Protein AF-A0A7K1SHA8-F1 (afdb_monomer)

Nearest PDB structures (foldseek):
  5ulb-assembly1_A  TM=6.671E-01  e=1.927E-07  Yersinia enterocolitica subsp. enterocolitica 8081
  4r1h-assembly1_B  TM=7.598E-01  e=4.449E-05  Listeria monocytogenes EGD-e
  4ham-assembly1_A-2  TM=6.272E-01  e=4.720E-05  Listeria monocytogenes EGD-e
  4tv7-assembly2_C  TM=2.686E-01  e=3.295E-06  Bacillus subtilis subsp. subtilis str. 168
  4n0b-assembly2_C  TM=2.702E-01  e=9.557E-06  Bacillus subtilis

Mean predicted aligned error: 11.34 Å

pLDDT: mean 85.57, std 13.24, range [30.88, 98.75]

Structure (mmCIF, N/CA/C/O backbone):
data_AF-A0A7K1SHA8-F1
#
_entry.id   AF-A0A7K1SHA8-F1
#
loop_
_atom_site.group_PDB
_atom_site.id
_atom_site.type_symbol
_atom_site.label_atom_id
_atom_site.label_alt_id
_atom_site.label_comp_id
_atom_site.label_asym_id
_atom_site.label_entity_id
_atom_site.label_seq_id
_atom_site.pdbx_PDB_ins_code
_atom_site.Cartn_x
_atom_site.Cartn_y
_atom_site.Cartn_z
_atom_site.occupancy
_atom_site.B_iso_or_equiv
_atom_site.auth_seq_id
_atom_site.auth_comp_id
_atom_site.auth_asym_id
_atom_site.auth_atom_id
_atom_site.pdbx_PDB_model_num
ATOM 1 N N . MET A 1 1 ? -25.221 6.833 43.408 1.00 30.88 1 MET A N 1
ATOM 2 C CA . MET A 1 1 ? -24.710 8.130 42.913 1.00 30.88 1 MET A CA 1
ATOM 3 C C . MET A 1 1 ? -23.835 7.783 41.721 1.00 30.88 1 MET A C 1
ATOM 5 O O . MET A 1 1 ? -22.780 7.226 41.960 1.00 30.88 1 MET A O 1
ATOM 9 N N . LYS A 1 2 ? -24.367 7.668 40.495 1.00 34.06 2 LYS A N 1
ATOM 10 C CA . LYS A 1 2 ? -24.872 8.708 39.566 1.00 34.06 2 LYS A CA 1
ATOM 11 C C . LYS A 1 2 ? -23.804 9.765 39.256 1.00 34.06 2 LYS A C 1
ATOM 13 O O . LYS A 1 2 ? -23.968 10.918 39.633 1.00 34.06 2 LYS A O 1
ATOM 18 N N . ASP A 1 3 ? -22.747 9.341 38.566 1.00 37.00 3 ASP A N 1
ATOM 19 C CA . ASP A 1 3 ? -22.049 10.234 37.645 1.00 37.00 3 ASP A CA 1
ATOM 20 C C . ASP A 1 3 ? -22.951 10.416 36.421 1.00 37.00 3 ASP A C 1
ATOM 22 O O . ASP A 1 3 ? -23.413 9.461 35.795 1.00 37.00 3 ASP A O 1
ATOM 26 N N . THR A 1 4 ? -23.324 11.664 36.179 1.00 40.34 4 THR A N 1
ATOM 27 C CA . THR A 1 4 ? -24.288 12.074 35.163 1.00 40.34 4 THR A CA 1
ATOM 28 C C . THR A 1 4 ? -23.652 11.942 33.781 1.00 40.34 4 THR A C 1
ATOM 30 O O . THR A 1 4 ? -22.685 12.638 33.487 1.00 40.34 4 THR A O 1
ATOM 33 N N . LEU A 1 5 ? -24.208 11.081 32.921 1.00 47.81 5 LEU A N 1
ATOM 34 C CA . LEU A 1 5 ? -23.867 11.012 31.497 1.00 47.81 5 LEU A CA 1
ATOM 35 C C . LEU A 1 5 ? -24.134 12.377 30.838 1.00 47.81 5 LEU A C 1
ATOM 37 O O . LEU A 1 5 ? -25.276 12.732 30.549 1.00 47.81 5 LEU A O 1
ATOM 41 N N . THR A 1 6 ? -23.086 13.168 30.621 1.00 41.62 6 THR A N 1
ATOM 42 C CA . THR A 1 6 ? -23.163 14.493 29.998 1.00 41.62 6 THR A CA 1
ATOM 43 C C . THR A 1 6 ? -23.288 14.361 28.478 1.00 41.62 6 THR A C 1
ATOM 45 O O . THR A 1 6 ? -22.305 14.247 27.748 1.00 41.62 6 THR A O 1
ATOM 48 N N . MET A 1 7 ? -24.524 14.389 27.977 1.00 50.12 7 MET A N 1
ATOM 49 C CA . MET A 1 7 ? -24.820 14.480 26.543 1.00 50.12 7 MET A CA 1
ATOM 50 C C . MET A 1 7 ? -24.471 15.895 26.059 1.00 50.12 7 MET A C 1
ATOM 52 O O . MET A 1 7 ? -25.039 16.873 26.543 1.00 50.12 7 MET A O 1
ATOM 56 N N . THR A 1 8 ? -23.523 16.032 25.129 1.00 43.91 8 THR A N 1
ATOM 57 C CA . THR A 1 8 ? -23.098 17.350 24.630 1.00 43.91 8 THR A CA 1
ATOM 58 C C . THR A 1 8 ? -23.678 17.584 23.234 1.00 43.91 8 THR A C 1
ATOM 60 O O . THR A 1 8 ? -23.382 16.827 22.314 1.00 43.91 8 THR A O 1
ATOM 63 N N . ASP A 1 9 ? -24.414 18.682 23.026 1.00 50.59 9 ASP A N 1
ATOM 64 C CA . ASP A 1 9 ? -24.937 19.106 21.703 1.00 50.59 9 ASP A CA 1
ATOM 65 C C . ASP A 1 9 ? -23.819 19.431 20.675 1.00 50.59 9 ASP A C 1
ATOM 67 O O . ASP A 1 9 ? -24.090 19.758 19.524 1.00 50.59 9 ASP A O 1
ATOM 71 N N . ARG A 1 10 ? -22.540 19.327 21.071 1.00 45.47 10 ARG A N 1
ATOM 72 C CA . ARG A 1 10 ? -21.362 19.528 20.209 1.00 45.47 10 ARG A CA 1
ATOM 73 C C . ARG A 1 10 ? -20.989 18.305 19.357 1.00 45.47 10 ARG A C 1
ATOM 75 O O . ARG A 1 10 ? -20.141 18.437 18.480 1.00 45.47 10 ARG A O 1
ATOM 82 N N . GLN A 1 11 ? -21.586 17.132 19.585 1.00 46.72 11 GLN A N 1
ATOM 83 C CA . GLN A 1 11 ? -21.339 15.934 18.771 1.00 46.72 11 GLN A CA 1
ATOM 84 C C . GLN A 1 11 ? -22.398 15.789 17.666 1.00 46.72 11 GLN A C 1
ATOM 86 O O . GLN A 1 11 ? -23.587 15.697 17.949 1.00 46.72 11 GLN A O 1
ATOM 91 N N . ARG A 1 12 ? -21.961 15.713 16.397 1.00 59.34 12 ARG A N 1
ATOM 92 C CA . ARG A 1 12 ? -22.821 15.566 15.197 1.00 59.34 12 ARG A CA 1
ATOM 93 C C . ARG A 1 12 ? -23.551 14.210 15.082 1.00 59.34 12 ARG A C 1
ATOM 95 O O . ARG A 1 12 ? -24.248 13.977 14.098 1.00 59.34 12 ARG A O 1
ATOM 102 N N . SER A 1 13 ? -23.400 13.300 16.046 1.00 60.72 13 SER A N 1
ATOM 103 C CA . SER A 1 13 ? -24.022 11.972 16.014 1.00 60.72 13 SER A CA 1
ATOM 104 C C . SER A 1 13 ? -25.466 11.996 16.553 1.00 60.72 13 SER A C 1
ATOM 106 O O . SER A 1 13 ? -25.762 12.738 17.491 1.00 60.72 13 SER A O 1
ATOM 108 N N . PRO A 1 14 ? -26.392 11.178 16.009 1.00 79.62 14 PRO A N 1
ATOM 109 C CA . PRO A 1 14 ? -27.756 11.068 16.527 1.00 79.62 14 PRO A CA 1
ATOM 110 C C . PRO A 1 14 ? -27.799 10.757 18.031 1.00 79.62 14 PRO A C 1
ATOM 112 O O . PRO A 1 14 ? -27.121 9.841 18.495 1.00 79.62 14 PRO A O 1
ATOM 115 N N . LYS A 1 15 ? -28.658 11.453 18.790 1.00 81.12 15 LYS A N 1
ATOM 116 C CA . LYS A 1 15 ? -28.698 11.361 20.264 1.00 81.12 15 LYS A CA 1
ATOM 117 C C . LYS A 1 15 ? -28.882 9.935 20.807 1.00 81.12 15 LYS A C 1
ATOM 119 O O . LYS A 1 15 ? -28.275 9.571 21.807 1.00 81.12 15 LYS A O 1
ATOM 124 N N . TYR A 1 16 ? -29.662 9.091 20.128 1.00 86.31 16 TYR A N 1
ATOM 125 C CA . TYR A 1 16 ? -29.824 7.691 20.541 1.00 86.31 16 TYR A CA 1
ATOM 126 C C . TYR A 1 16 ? -28.518 6.879 20.436 1.00 86.31 16 TYR A C 1
ATOM 128 O O . TYR A 1 16 ? -28.278 6.020 21.277 1.00 86.31 16 TYR A O 1
ATOM 136 N N . LEU A 1 17 ? -27.651 7.160 19.452 1.00 76.62 17 LEU A N 1
ATOM 137 C CA . LEU A 1 17 ? -26.346 6.497 19.318 1.00 76.62 17 LEU A CA 1
ATOM 138 C C . LEU A 1 17 ? -25.364 6.963 20.388 1.00 76.62 17 LEU A C 1
ATOM 140 O O . LEU A 1 17 ? -24.559 6.165 20.856 1.00 76.62 17 LEU A O 1
ATOM 144 N N . GLN A 1 18 ? -25.459 8.224 20.817 1.00 78.44 18 GLN A N 1
ATOM 145 C CA . GLN A 1 18 ? -24.677 8.717 21.951 1.00 78.44 18 GLN A CA 1
ATOM 146 C C . GLN A 1 18 ? -25.006 7.919 23.221 1.00 78.44 18 GLN A C 1
ATOM 148 O O . GLN A 1 18 ? -24.092 7.480 23.911 1.00 78.44 18 GLN A O 1
ATOM 153 N N . VAL A 1 19 ? -26.291 7.632 23.473 1.00 88.00 19 VAL A N 1
ATOM 154 C CA . VAL A 1 19 ? -26.724 6.757 24.581 1.00 88.00 19 VAL A CA 1
ATOM 155 C C . VAL A 1 19 ? -26.193 5.336 24.432 1.00 88.00 19 VAL A C 1
ATOM 157 O O . VAL A 1 19 ? -25.676 4.777 25.396 1.00 88.00 19 VAL A O 1
ATOM 160 N N . VAL A 1 20 ? -26.305 4.745 23.238 1.00 81.06 20 VAL A N 1
ATOM 161 C CA . VAL A 1 20 ? -25.786 3.393 22.974 1.00 81.06 20 VAL A CA 1
ATOM 162 C C . VAL A 1 20 ? -24.291 3.333 23.297 1.00 81.06 20 VAL A C 1
ATOM 164 O O . VAL A 1 20 ? -23.861 2.473 24.061 1.00 81.06 20 VAL A O 1
ATOM 167 N N . ASN A 1 21 ? -23.508 4.281 22.778 1.00 75.88 21 ASN A N 1
ATOM 168 C CA . ASN A 1 21 ? -22.065 4.337 22.991 1.00 75.88 21 ASN A CA 1
ATOM 169 C C . ASN A 1 21 ? -21.688 4.603 24.455 1.00 75.88 21 ASN A C 1
ATOM 171 O O . ASN A 1 21 ? -20.724 4.010 24.934 1.00 75.88 21 ASN A O 1
ATOM 175 N N . ALA A 1 22 ? -22.447 5.448 25.156 1.00 80.75 22 ALA A N 1
ATOM 176 C CA . ALA A 1 22 ? -22.259 5.731 26.575 1.00 80.75 22 ALA A CA 1
ATOM 177 C C . ALA A 1 22 ? -22.459 4.480 27.441 1.00 80.75 22 ALA A C 1
ATOM 179 O O . ALA A 1 22 ? -21.560 4.097 28.182 1.00 80.75 22 ALA A O 1
ATOM 180 N N . VAL A 1 23 ? -23.593 3.787 27.280 1.00 84.31 23 VAL A N 1
ATOM 181 C CA . VAL A 1 23 ? -23.888 2.559 28.036 1.00 84.31 23 VAL A CA 1
ATOM 182 C C . VAL A 1 23 ? -22.859 1.467 27.737 1.00 84.31 23 VAL A C 1
ATOM 184 O O . VAL A 1 23 ? -22.429 0.768 28.649 1.00 84.31 23 VAL A O 1
ATOM 187 N N . ILE A 1 24 ? -22.420 1.331 26.480 1.00 75.56 24 ILE A N 1
ATOM 188 C CA . ILE A 1 24 ? -21.334 0.405 26.127 1.00 75.56 24 ILE A CA 1
ATOM 189 C C . ILE A 1 24 ? -20.045 0.771 26.872 1.00 75.56 24 ILE A C 1
ATOM 191 O O . ILE A 1 24 ? -19.425 -0.107 27.468 1.00 75.56 24 ILE A O 1
ATOM 195 N N . SER A 1 25 ? -19.668 2.053 26.871 1.00 69.25 25 SER A N 1
ATOM 196 C CA . SER A 1 25 ? -18.467 2.538 27.559 1.00 69.25 25 SER A CA 1
ATOM 197 C C . SER A 1 25 ? -18.516 2.274 29.065 1.00 69.25 25 SER A C 1
ATOM 199 O O . SER A 1 25 ? -17.502 1.906 29.650 1.00 69.25 25 SER A O 1
ATOM 201 N N . ASP A 1 26 ? -19.685 2.419 29.689 1.00 80.94 26 ASP A N 1
ATOM 202 C CA . ASP A 1 26 ? -19.884 2.136 31.112 1.00 80.94 26 ASP A CA 1
ATOM 203 C C . ASP A 1 26 ? -19.756 0.636 31.434 1.00 80.94 26 ASP A C 1
ATOM 205 O O . ASP A 1 26 ? -19.141 0.241 32.430 1.00 80.94 26 ASP A O 1
ATOM 209 N N . ILE A 1 27 ? -20.274 -0.235 30.562 1.00 75.50 27 ILE A N 1
ATOM 210 C CA . ILE A 1 27 ? -20.099 -1.687 30.710 1.00 75.50 27 ILE A CA 1
ATOM 211 C C . ILE A 1 27 ? -18.619 -2.076 30.538 1.00 75.50 27 ILE A C 1
ATOM 213 O O . ILE A 1 27 ? -18.106 -2.916 31.278 1.00 75.50 27 ILE A O 1
ATOM 217 N N . GLU A 1 28 ? -17.915 -1.460 29.584 1.00 63.81 28 GLU A N 1
ATOM 218 C CA . GLU A 1 28 ? -16.487 -1.693 29.310 1.00 63.81 28 GLU A CA 1
ATOM 219 C C . GLU A 1 28 ? -15.576 -1.189 30.431 1.00 63.81 28 GLU A C 1
ATOM 221 O O . GLU A 1 28 ? -14.643 -1.887 30.827 1.00 63.81 28 GLU A O 1
ATOM 226 N N . GLY A 1 29 ? -15.876 -0.008 30.978 1.00 62.47 29 GLY A N 1
ATOM 227 C CA . GLY A 1 29 ? -15.192 0.563 32.139 1.00 62.47 29 GLY A CA 1
ATOM 228 C C . GLY A 1 29 ? -15.509 -0.160 33.452 1.00 62.47 29 GLY A C 1
ATOM 229 O O . GLY A 1 29 ? -14.891 0.123 34.477 1.00 62.47 29 GLY A O 1
ATOM 230 N N . GLY A 1 30 ? -16.460 -1.100 33.436 1.00 70.69 30 GLY A N 1
ATOM 231 C CA . GLY A 1 30 ? -16.883 -1.872 34.601 1.00 70.69 30 GLY A CA 1
ATOM 232 C C . GLY A 1 30 ? -17.736 -1.091 35.605 1.00 70.69 30 GLY A C 1
ATOM 233 O O . GLY A 1 30 ? -17.961 -1.600 36.711 1.00 70.69 30 GLY A O 1
ATOM 234 N N . SER A 1 31 ? -18.203 0.110 35.233 1.00 80.81 31 SER A N 1
ATOM 235 C CA . SER A 1 31 ? -19.155 0.910 36.014 1.00 80.81 31 SER A CA 1
ATOM 236 C C . SER A 1 31 ? -20.565 0.315 35.953 1.00 80.81 31 SER A C 1
ATOM 238 O O . SER A 1 31 ? -21.288 0.388 36.945 1.00 80.81 31 SER A O 1
ATOM 240 N N . LEU A 1 32 ? -20.915 -0.348 34.844 1.00 85.44 32 LEU A N 1
ATOM 241 C CA . LEU A 1 32 ? -22.090 -1.211 34.713 1.00 85.44 32 LEU A CA 1
ATOM 242 C C . LEU A 1 32 ? -21.670 -2.680 34.566 1.00 85.44 32 LEU A C 1
ATOM 244 O O . LEU A 1 32 ? -20.847 -3.044 33.729 1.00 85.44 32 LEU A O 1
ATOM 248 N N . ARG A 1 33 ? -22.248 -3.559 35.379 1.00 85.38 33 ARG A N 1
ATOM 249 C CA . ARG A 1 33 ? -21.953 -4.996 35.431 1.00 85.38 33 ARG A CA 1
ATOM 250 C C . ARG A 1 33 ? -23.172 -5.812 35.022 1.00 85.38 33 ARG A C 1
ATOM 252 O O . ARG A 1 33 ? -24.300 -5.330 35.049 1.00 85.38 33 ARG A O 1
ATOM 259 N N . ILE A 1 34 ? -22.952 -7.077 34.655 1.00 85.00 34 ILE A N 1
ATOM 260 C CA . ILE A 1 34 ? -24.053 -8.014 34.380 1.00 85.00 34 ILE A CA 1
ATOM 261 C C . ILE A 1 34 ? -25.018 -8.031 35.568 1.00 85.00 34 ILE A C 1
ATOM 263 O O . ILE A 1 34 ? -24.597 -8.214 36.709 1.00 85.00 34 ILE A O 1
ATOM 267 N N . GLY A 1 35 ? -26.309 -7.890 35.275 1.00 87.56 35 GLY A N 1
ATOM 268 C CA . GLY A 1 35 ? -27.376 -7.822 36.265 1.00 87.56 35 GLY A CA 1
ATOM 269 C C . GLY A 1 35 ? -27.714 -6.407 36.734 1.00 87.56 35 GLY A C 1
ATOM 270 O O . GLY A 1 35 ? -28.770 -6.235 37.344 1.00 87.56 35 GLY A O 1
ATOM 271 N N . ASP A 1 36 ? -26.899 -5.395 36.415 1.00 93.19 36 ASP A N 1
ATOM 272 C CA . ASP A 1 36 ? -27.223 -4.009 36.746 1.00 93.19 36 ASP A CA 1
ATOM 273 C C . ASP A 1 36 ? -28.450 -3.538 35.970 1.00 93.19 36 ASP A C 1
ATOM 275 O O . ASP A 1 36 ? -28.690 -3.914 34.817 1.00 93.19 36 ASP A O 1
ATOM 279 N N . ARG A 1 37 ? -29.255 -2.711 36.634 1.00 93.19 37 ARG A N 1
ATOM 280 C CA . ARG A 1 37 ? -30.510 -2.197 36.095 1.00 93.19 37 ARG A CA 1
ATOM 281 C C . ARG A 1 37 ? -30.268 -0.874 35.383 1.00 93.19 37 ARG A C 1
ATOM 283 O O . ARG A 1 37 ? -29.777 0.074 35.990 1.00 93.19 37 ARG A O 1
ATOM 290 N N . LEU A 1 38 ? -30.693 -0.793 34.127 1.00 94.06 38 LEU A N 1
ATOM 291 C CA . LEU A 1 38 ? -30.767 0.477 33.410 1.00 94.06 38 LEU A CA 1
ATOM 292 C C . LEU A 1 38 ? -32.011 1.275 33.836 1.00 94.06 38 LEU A C 1
ATOM 294 O O . LEU A 1 38 ? -33.004 0.676 34.272 1.00 94.06 38 LEU A O 1
ATOM 298 N N . PRO A 1 39 ? -31.984 2.617 33.711 1.00 93.50 39 PRO A N 1
ATOM 299 C CA . PRO A 1 39 ? -33.156 3.444 33.975 1.00 93.50 39 PRO A CA 1
ATOM 300 C C . PRO A 1 39 ? -34.370 2.974 33.161 1.00 93.50 39 PRO A C 1
ATOM 302 O O . PRO A 1 39 ? -34.248 2.373 32.091 1.00 93.50 39 PRO A O 1
ATOM 305 N N . SER A 1 40 ? -35.582 3.215 33.669 1.00 92.94 40 SER A N 1
ATOM 306 C CA . SER A 1 40 ? -36.767 2.977 32.843 1.00 92.94 40 SER A CA 1
ATOM 307 C C . SER A 1 40 ? -36.763 3.935 31.649 1.00 92.94 40 SER A C 1
ATOM 309 O O . SER A 1 40 ? -36.088 4.959 31.676 1.00 92.94 40 SER A O 1
ATOM 311 N N . ILE A 1 41 ? -37.554 3.649 30.609 1.00 92.50 41 ILE A N 1
ATOM 312 C CA . ILE A 1 41 ? -37.655 4.560 29.456 1.00 92.50 41 ILE A CA 1
ATOM 313 C C . ILE A 1 41 ? -38.022 5.982 29.917 1.00 92.50 41 ILE A C 1
ATOM 315 O O . ILE A 1 41 ? -37.464 6.946 29.407 1.00 92.50 41 ILE A O 1
ATOM 319 N N . ASN A 1 42 ? -38.916 6.117 30.901 1.00 91.19 42 ASN A N 1
ATOM 320 C CA . ASN A 1 42 ? -39.344 7.420 31.410 1.00 91.19 42 ASN A CA 1
ATOM 321 C C . ASN A 1 42 ? -38.238 8.115 32.221 1.00 91.19 42 ASN A C 1
ATOM 323 O O . ASN A 1 42 ? -38.019 9.315 32.046 1.00 91.19 42 ASN A O 1
ATOM 327 N N . ASP A 1 43 ? -37.516 7.364 33.057 1.00 91.38 43 ASP A N 1
ATOM 328 C CA . ASP A 1 43 ? -36.393 7.908 33.830 1.00 91.38 43 ASP A CA 1
ATOM 329 C C . ASP A 1 43 ? -35.268 8.344 32.890 1.00 91.38 43 ASP A C 1
ATOM 331 O O . ASP A 1 43 ? -34.753 9.442 33.019 1.00 91.38 43 ASP A O 1
ATOM 335 N N . ALA A 1 44 ? -34.953 7.535 31.877 1.00 91.38 44 ALA A N 1
ATOM 336 C CA . ALA A 1 44 ? -33.946 7.829 30.863 1.00 91.38 44 ALA A CA 1
ATOM 337 C C . ALA A 1 44 ? -34.308 9.051 30.002 1.00 91.38 44 ALA A C 1
ATOM 339 O O . ALA A 1 44 ? -33.435 9.853 29.684 1.00 91.38 44 ALA A O 1
ATOM 340 N N . CYS A 1 45 ? -35.588 9.236 29.649 1.00 90.75 45 CYS A N 1
ATOM 341 C CA . CYS A 1 45 ? -36.039 10.457 28.967 1.00 90.75 45 CYS A CA 1
ATOM 342 C C . CYS A 1 45 ? -35.750 11.707 29.808 1.00 90.75 45 CYS A C 1
ATOM 344 O O . CYS A 1 45 ? -35.370 12.739 29.259 1.00 90.75 45 CYS A O 1
ATOM 346 N N . THR A 1 46 ? -35.921 11.597 31.128 1.00 89.94 46 THR A N 1
ATOM 347 C CA . THR A 1 46 ? -35.742 12.697 32.084 1.00 89.94 46 THR A CA 1
ATOM 348 C C . THR A 1 46 ? -34.263 12.949 32.372 1.00 89.94 46 THR A C 1
ATOM 350 O O . THR A 1 46 ? -33.797 14.074 32.240 1.00 89.94 46 THR A O 1
ATOM 353 N N . ASP A 1 47 ? -33.516 11.894 32.702 1.00 86.38 47 ASP A N 1
ATOM 354 C CA . ASP A 1 47 ? -32.097 11.947 33.057 1.00 86.38 47 ASP A CA 1
ATOM 355 C C . ASP A 1 47 ? -31.223 12.380 31.866 1.00 86.38 47 ASP A C 1
ATOM 357 O O . ASP A 1 47 ? -30.218 13.063 32.061 1.00 86.38 47 ASP A O 1
ATOM 361 N N . TRP A 1 48 ? -31.585 11.995 30.635 1.00 85.75 48 TRP A N 1
ATOM 362 C CA . TRP A 1 48 ? -30.791 12.276 29.427 1.00 85.75 48 TRP A CA 1
ATOM 363 C C . TRP A 1 48 ? -31.388 13.356 28.519 1.00 85.75 48 TRP A C 1
ATOM 365 O O . TRP A 1 48 ? -30.791 13.677 27.493 1.00 85.75 48 TRP A O 1
ATOM 375 N N . TYR A 1 49 ? -32.546 13.922 28.875 1.00 87.06 49 TYR A N 1
ATOM 376 C CA . TYR A 1 49 ? -33.265 14.921 28.073 1.00 87.06 49 TYR A CA 1
ATOM 377 C C . TYR A 1 49 ? -33.539 14.455 26.629 1.00 87.06 49 TYR A C 1
ATOM 379 O O . TYR A 1 49 ? -33.300 15.178 25.657 1.00 87.06 49 TYR A O 1
ATOM 387 N N . LEU A 1 50 ? -34.033 13.221 26.476 1.00 90.31 50 LEU A N 1
ATOM 388 C CA . LEU A 1 50 ? -34.292 12.587 25.178 1.00 90.31 50 LEU A CA 1
ATOM 389 C C . LEU A 1 50 ? -35.766 12.262 24.959 1.00 90.31 50 LEU A C 1
ATOM 391 O O . LEU A 1 50 ? -36.514 11.989 25.896 1.00 90.31 50 LEU A O 1
ATOM 395 N N . SER A 1 51 ? -36.173 12.224 23.686 1.00 92.94 51 SER A N 1
ATOM 396 C CA . SER A 1 51 ? -37.501 11.736 23.318 1.00 92.94 51 SER A CA 1
ATOM 397 C C . SER A 1 51 ? -37.635 10.239 23.598 1.00 92.94 51 SER A C 1
ATOM 399 O O . SER A 1 51 ? -36.675 9.470 23.482 1.00 92.94 51 SER A O 1
ATOM 401 N N . LYS A 1 52 ? -38.866 9.809 23.886 1.00 93.44 52 LYS A N 1
ATOM 402 C CA . LYS A 1 52 ? -39.203 8.404 24.137 1.00 93.44 52 LYS A CA 1
ATOM 403 C C . LYS A 1 52 ? -38.764 7.479 23.001 1.00 93.44 52 LYS A C 1
ATOM 405 O O . LYS A 1 52 ? -38.233 6.403 23.268 1.00 93.44 52 LYS A O 1
ATOM 410 N N . ASP A 1 53 ? -38.921 7.921 21.755 1.00 91.94 53 ASP A N 1
ATOM 411 C CA . ASP A 1 53 ? -38.503 7.164 20.572 1.00 91.94 53 ASP A CA 1
ATOM 412 C C . ASP A 1 53 ? -36.981 7.014 20.492 1.00 91.94 53 ASP A C 1
ATOM 414 O O . ASP A 1 53 ? -36.489 5.944 20.140 1.00 91.94 53 ASP A O 1
ATOM 418 N N . SER A 1 54 ? -36.225 8.048 20.879 1.00 91.06 54 SER A N 1
ATOM 419 C CA . SER A 1 54 ? -34.758 7.991 20.912 1.00 91.06 54 SER A CA 1
ATOM 420 C C . SER A 1 54 ? -34.265 7.008 21.972 1.00 91.06 54 SER A C 1
ATOM 422 O O . SER A 1 54 ? -33.412 6.173 21.683 1.00 91.06 54 SER A O 1
ATOM 424 N N . VAL A 1 55 ? -34.833 7.058 23.181 1.00 95.12 55 VAL A N 1
ATOM 425 C CA . VAL A 1 55 ? -34.491 6.120 24.263 1.00 95.12 55 VAL A CA 1
ATOM 426 C C . VAL A 1 55 ? -34.859 4.689 23.878 1.00 95.12 55 VAL A C 1
ATOM 428 O O . VAL A 1 55 ? -34.048 3.778 24.036 1.00 95.12 55 VAL A O 1
ATOM 431 N N . LYS A 1 56 ? -36.058 4.484 23.319 1.00 93.69 56 LYS A N 1
ATOM 432 C CA . LYS A 1 56 ? -36.511 3.162 22.878 1.00 93.69 56 LYS A CA 1
ATOM 433 C C . LYS A 1 56 ? -35.599 2.600 21.791 1.00 93.69 56 LYS A C 1
ATOM 435 O O . LYS A 1 56 ? -35.131 1.478 21.922 1.00 93.69 56 LYS A O 1
ATOM 440 N N . ARG A 1 57 ? -35.261 3.405 20.780 1.00 91.94 57 ARG A N 1
ATOM 441 C CA . ARG A 1 57 ? -34.333 3.008 19.716 1.00 91.94 57 ARG A CA 1
ATOM 442 C C . ARG A 1 57 ? -32.949 2.652 20.262 1.00 91.94 57 ARG A C 1
ATOM 444 O O . ARG A 1 57 ? -32.352 1.683 19.798 1.00 91.94 57 ARG A O 1
ATOM 451 N N . ALA A 1 58 ? -32.445 3.396 21.248 1.00 91.00 58 ALA A N 1
ATOM 452 C CA . ALA A 1 58 ? -31.184 3.068 21.908 1.00 91.00 58 ALA A CA 1
ATOM 453 C C . ALA A 1 58 ? -31.251 1.706 22.619 1.00 91.00 58 ALA A C 1
ATOM 455 O O . ALA A 1 58 ? -30.357 0.881 22.449 1.00 91.00 58 ALA A O 1
ATOM 456 N N . TYR A 1 59 ? -32.324 1.440 23.367 1.00 94.19 59 TYR A N 1
ATOM 457 C CA . TYR A 1 59 ? -32.488 0.182 24.104 1.00 94.19 59 TYR A CA 1
ATOM 458 C C . TYR A 1 59 ? -32.725 -1.009 23.175 1.00 94.19 59 TYR A C 1
ATOM 460 O O . TYR A 1 59 ? -32.125 -2.061 23.381 1.00 94.19 59 TYR A O 1
ATOM 468 N N . ASP A 1 60 ? -33.514 -0.835 22.116 1.00 86.44 60 ASP A N 1
ATOM 469 C CA . ASP A 1 60 ? -33.706 -1.855 21.083 1.00 86.44 60 ASP A CA 1
ATOM 470 C C . ASP A 1 60 ? -32.362 -2.205 20.421 1.00 86.44 60 ASP A C 1
ATOM 472 O O . ASP A 1 60 ? -32.035 -3.381 20.271 1.00 86.44 60 ASP A O 1
ATOM 476 N N . THR A 1 61 ? -31.531 -1.198 20.120 1.00 80.94 61 THR A N 1
ATOM 477 C CA . THR A 1 61 ? -30.178 -1.400 19.568 1.00 80.94 61 THR A CA 1
ATOM 478 C C . THR A 1 61 ? -29.282 -2.164 20.549 1.00 80.94 61 THR A C 1
ATOM 480 O O . THR A 1 61 ? -28.666 -3.159 20.179 1.00 80.94 61 THR A O 1
ATOM 483 N N . LEU A 1 62 ? -29.231 -1.750 21.819 1.00 85.69 62 LEU A N 1
ATOM 484 C CA . LEU A 1 62 ? -28.457 -2.439 22.861 1.00 85.69 62 LEU A CA 1
ATOM 485 C C . LEU A 1 62 ? -28.932 -3.886 23.080 1.00 85.69 62 LEU A C 1
ATOM 487 O O . LEU A 1 62 ? -28.122 -4.762 23.385 1.00 85.69 62 LEU A O 1
ATOM 491 N N . SER A 1 63 ? -30.233 -4.144 22.921 1.00 81.31 63 SER A N 1
ATOM 492 C CA . SER A 1 63 ? -30.811 -5.482 23.044 1.00 81.31 63 SER A CA 1
ATOM 493 C C . SER A 1 63 ? -30.463 -6.364 21.844 1.00 81.31 63 SER A C 1
ATOM 495 O O . SER A 1 63 ? -30.064 -7.509 22.038 1.00 81.31 63 SER A O 1
ATOM 497 N N . GLN A 1 64 ? -30.510 -5.822 20.622 1.00 73.81 64 GLN A N 1
ATOM 498 C CA . GLN A 1 64 ? -30.043 -6.506 19.407 1.00 73.81 64 GLN A CA 1
ATOM 499 C C . GLN A 1 64 ? -28.552 -6.862 19.476 1.00 73.81 64 GLN A C 1
ATOM 501 O O . GLN A 1 64 ? -28.150 -7.918 18.999 1.00 73.81 64 GLN A O 1
ATOM 506 N N . LEU A 1 65 ? -27.741 -6.012 20.114 1.00 68.19 65 LEU A N 1
ATOM 507 C CA . LEU A 1 65 ? -26.321 -6.267 20.380 1.00 68.19 65 LEU A CA 1
ATOM 508 C C . LEU A 1 65 ? -26.079 -7.299 21.501 1.00 68.19 65 LEU A C 1
ATOM 510 O O . LEU A 1 65 ? -24.930 -7.625 21.792 1.00 68.19 65 LEU A O 1
ATOM 514 N N . GLY A 1 66 ? -27.131 -7.797 22.160 1.00 70.62 66 GLY A N 1
ATOM 515 C CA . GLY A 1 66 ? -27.033 -8.765 23.257 1.00 70.62 66 GLY A CA 1
ATOM 516 C C . GLY A 1 66 ? -26.475 -8.192 24.565 1.00 70.62 66 GLY A C 1
ATOM 517 O O . GLY A 1 66 ? -26.136 -8.949 25.473 1.00 70.62 66 GLY A O 1
ATOM 518 N N . LEU A 1 67 ? -26.369 -6.865 24.682 1.00 81.50 67 LEU A N 1
ATOM 519 C CA . LEU A 1 67 ? -25.799 -6.195 25.854 1.00 81.50 67 LEU A CA 1
ATOM 520 C C . LEU A 1 67 ? -26.819 -6.045 26.979 1.00 81.50 67 LEU A C 1
ATOM 522 O O . LEU A 1 67 ? -26.465 -6.127 28.156 1.00 81.50 67 LEU A O 1
ATOM 526 N N . ILE A 1 68 ? -28.091 -5.861 26.620 1.00 91.19 68 ILE A N 1
ATOM 527 C CA . ILE A 1 68 ? -29.188 -5.716 27.576 1.00 91.19 68 ILE A CA 1
ATOM 528 C C . ILE A 1 68 ? -30.312 -6.702 27.278 1.00 91.19 68 ILE A C 1
ATOM 530 O O . ILE A 1 68 ? -30.532 -7.105 26.136 1.00 91.19 68 ILE A O 1
ATOM 534 N N . THR A 1 69 ? -31.069 -7.044 28.311 1.00 88.88 69 THR A N 1
ATOM 535 C CA . THR A 1 69 ? -32.295 -7.834 28.210 1.00 88.88 69 THR A CA 1
ATOM 536 C C . THR A 1 69 ? -33.444 -7.119 28.902 1.00 88.88 69 THR A C 1
ATOM 538 O O . THR A 1 69 ? -33.244 -6.368 29.860 1.00 88.88 69 THR A O 1
ATOM 541 N N . SER A 1 70 ? -34.661 -7.355 28.417 1.00 89.94 70 SER A N 1
ATOM 542 C CA . SER A 1 70 ? -35.881 -6.870 29.051 1.00 89.94 70 SER A CA 1
ATOM 543 C C . SER A 1 70 ? -36.491 -7.975 29.900 1.00 89.94 70 SER A C 1
ATOM 545 O O . SER A 1 70 ? -36.723 -9.087 29.426 1.00 89.94 70 SER A O 1
ATOM 547 N N . VAL A 1 71 ? -36.788 -7.662 31.157 1.00 87.25 71 VAL A N 1
ATOM 548 C CA . VAL A 1 71 ? -37.507 -8.559 32.058 1.00 87.25 71 VAL A CA 1
ATOM 549 C C . VAL A 1 71 ? -38.883 -7.969 32.327 1.00 87.25 71 VAL A C 1
ATOM 551 O O . VAL A 1 71 ? -39.014 -6.841 32.821 1.00 87.25 71 VAL A O 1
ATOM 554 N N . TYR A 1 72 ? -39.923 -8.746 32.019 1.00 82.69 72 TYR A N 1
ATOM 555 C CA . TYR A 1 72 ? -41.312 -8.320 32.167 1.00 82.69 72 TYR A CA 1
ATOM 556 C C . TYR A 1 72 ? -41.579 -7.755 33.573 1.00 82.69 72 TYR A C 1
ATOM 558 O O . TYR A 1 72 ? -41.236 -8.374 34.581 1.00 82.69 72 TYR A O 1
ATOM 566 N N . ARG A 1 73 ? -42.160 -6.546 33.631 1.00 82.38 73 ARG A N 1
ATOM 567 C CA . ARG A 1 73 ? -42.426 -5.745 34.850 1.00 82.38 73 ARG A CA 1
ATOM 568 C C . ARG A 1 73 ? -41.213 -5.381 35.720 1.00 82.38 73 ARG A C 1
ATOM 570 O O . ARG A 1 73 ? -41.398 -4.732 36.745 1.00 82.38 73 ARG A O 1
ATOM 577 N N . LYS A 1 74 ? -39.986 -5.736 35.333 1.00 83.12 74 LYS A N 1
ATOM 578 C CA . LYS A 1 74 ? -38.762 -5.408 36.086 1.00 83.12 74 LYS A CA 1
ATOM 579 C C . LYS A 1 74 ? -37.857 -4.407 35.359 1.00 83.12 74 LYS A C 1
ATOM 581 O O . LYS A 1 74 ? -37.084 -3.714 36.013 1.00 83.12 74 LYS A O 1
ATOM 586 N N . GLY A 1 75 ? -38.018 -4.246 34.045 1.00 89.94 75 GLY A N 1
ATOM 587 C CA . GLY A 1 75 ? -37.292 -3.254 33.244 1.00 89.94 75 GLY A CA 1
ATOM 588 C C . GLY A 1 75 ? -36.122 -3.861 32.475 1.00 89.94 75 GLY A C 1
ATOM 589 O O . GLY A 1 75 ? -36.156 -5.045 32.143 1.00 89.94 75 GLY A O 1
ATOM 590 N N . TYR A 1 76 ? -35.116 -3.041 32.171 1.00 93.31 76 TYR A N 1
ATOM 591 C CA . TYR A 1 76 ? -33.954 -3.430 31.372 1.00 93.31 76 TYR A CA 1
ATOM 592 C C . TYR A 1 76 ? -32.745 -3.699 32.264 1.00 93.31 76 TYR A C 1
ATOM 594 O O . TYR A 1 76 ? -32.482 -2.946 33.204 1.00 93.31 76 TYR A O 1
ATOM 602 N N . PHE A 1 77 ? -32.014 -4.764 31.956 1.00 93.19 77 PHE A N 1
ATOM 603 C CA . PHE A 1 77 ? -30.856 -5.210 32.723 1.00 93.19 77 PHE A CA 1
ATOM 604 C C . PHE A 1 77 ? -29.693 -5.534 31.798 1.00 93.19 77 PHE A C 1
ATOM 606 O O . PHE A 1 77 ? -29.912 -6.005 30.681 1.00 93.19 77 PHE A O 1
ATOM 613 N N . ILE A 1 78 ? -28.468 -5.337 32.276 1.00 92.00 78 ILE A N 1
ATOM 614 C CA . ILE A 1 78 ? -27.265 -5.772 31.564 1.00 92.00 78 ILE A CA 1
ATOM 615 C C . ILE A 1 78 ? -27.241 -7.306 31.532 1.00 92.00 78 ILE A C 1
ATOM 617 O O . ILE A 1 78 ? -27.254 -7.954 32.579 1.00 92.00 78 ILE A O 1
ATOM 621 N N . ALA A 1 79 ? -27.245 -7.889 30.334 1.00 80.31 79 ALA A N 1
ATOM 622 C CA . ALA A 1 79 ? -27.411 -9.331 30.126 1.00 80.31 79 ALA A CA 1
ATOM 623 C C . ALA A 1 79 ? -26.110 -10.037 29.726 1.00 80.31 79 ALA A C 1
ATOM 625 O O . ALA A 1 79 ? -25.888 -11.186 30.105 1.00 80.31 79 ALA A O 1
ATOM 626 N N . GLY A 1 80 ? -25.243 -9.348 28.986 1.00 63.75 80 GLY A N 1
ATOM 627 C CA . GLY A 1 80 ? -23.917 -9.830 28.613 1.00 63.75 80 GLY A CA 1
ATOM 628 C C . GLY A 1 80 ? -22.819 -9.064 29.344 1.00 63.75 80 GLY A C 1
ATOM 629 O O . GLY A 1 80 ? -23.017 -7.927 29.768 1.00 63.75 80 GLY A O 1
ATOM 630 N N . LYS A 1 81 ? -21.610 -9.637 29.429 1.00 54.00 81 LYS A N 1
ATOM 631 C CA . LYS A 1 81 ? -20.423 -8.764 29.439 1.00 54.00 81 LYS A CA 1
ATOM 632 C C . LYS A 1 81 ? -20.502 -7.955 28.141 1.00 54.00 81 LYS A C 1
ATOM 634 O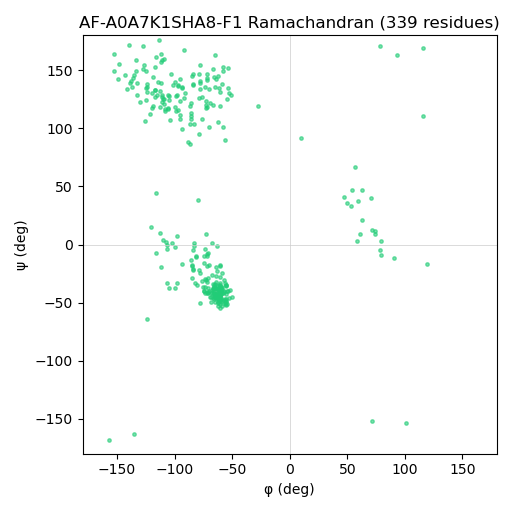 O . LYS A 1 81 ? -21.058 -8.471 27.168 1.00 54.00 81 LYS A O 1
ATOM 639 N N . ALA A 1 82 ? -19.936 -6.749 28.079 1.00 50.62 82 ALA A N 1
ATOM 640 C CA . ALA A 1 82 ? -19.523 -6.215 26.784 1.00 50.62 82 ALA A CA 1
ATOM 641 C C . ALA A 1 82 ? -18.560 -7.255 26.198 1.00 50.62 82 ALA A C 1
ATOM 643 O O . ALA A 1 82 ? -17.383 -7.316 26.547 1.00 50.62 82 ALA A O 1
ATOM 644 N N . ASN A 1 83 ? -19.101 -8.217 25.458 1.00 46.91 83 ASN A N 1
ATOM 645 C CA . ASN A 1 83 ? -18.353 -9.319 24.906 1.00 46.91 83 ASN A CA 1
ATOM 646 C C . ASN A 1 83 ? -17.515 -8.630 23.845 1.00 46.91 83 ASN A C 1
ATOM 648 O O . ASN A 1 83 ? -18.096 -8.203 22.854 1.00 46.91 83 ASN A O 1
ATOM 652 N N . ARG A 1 84 ? -16.234 -8.377 24.178 1.00 52.53 84 ARG A N 1
ATOM 653 C CA . ARG A 1 84 ? -15.224 -7.624 23.412 1.00 52.53 84 ARG A CA 1
ATOM 654 C C . ARG A 1 84 ? -15.848 -6.906 22.224 1.00 52.53 84 ARG A C 1
ATOM 656 O O . ARG A 1 84 ? -15.984 -7.541 21.178 1.00 52.53 84 ARG A O 1
ATOM 663 N N . ARG A 1 85 ? -16.266 -5.646 22.436 1.00 56.34 85 ARG A N 1
ATOM 664 C CA . ARG A 1 85 ? -16.852 -4.755 21.422 1.00 56.34 85 ARG A CA 1
ATOM 665 C C . ARG A 1 85 ? -16.319 -5.149 20.058 1.00 56.34 85 ARG A C 1
ATOM 667 O O . ARG A 1 85 ? -15.101 -5.116 19.866 1.00 56.34 85 ARG A O 1
ATOM 674 N N . ILE A 1 86 ? -17.199 -5.546 19.142 1.00 68.44 86 ILE A N 1
ATOM 675 C CA . ILE A 1 86 ? -16.764 -5.678 17.761 1.00 68.44 86 ILE A CA 1
ATOM 676 C C . ILE A 1 86 ? -16.343 -4.264 17.346 1.00 68.44 86 ILE A C 1
ATOM 678 O O . ILE A 1 86 ? -17.171 -3.357 17.239 1.00 68.44 86 ILE A O 1
ATOM 682 N N . GLN A 1 87 ? -15.034 -4.052 17.250 1.00 80.62 87 GLN A N 1
ATOM 683 C CA . GLN A 1 87 ? -14.438 -2.769 16.916 1.00 80.62 87 GLN A CA 1
ATOM 684 C C . GLN A 1 87 ? -14.911 -2.369 15.515 1.00 80.62 87 GLN A C 1
ATOM 686 O O . GLN A 1 87 ? -14.909 -3.201 14.622 1.00 80.62 87 GLN A O 1
ATOM 691 N N . ARG A 1 88 ? -15.335 -1.127 15.286 1.00 85.62 88 ARG A N 1
ATOM 692 C CA . ARG A 1 88 ? -15.653 -0.646 13.941 1.00 85.62 88 ARG A CA 1
ATOM 693 C C . ARG A 1 88 ? -14.470 0.154 13.436 1.00 85.62 88 ARG A C 1
ATOM 695 O O . ARG A 1 88 ? -14.132 1.175 14.035 1.00 85.62 88 ARG A O 1
ATOM 702 N N . VAL A 1 89 ? -13.878 -0.304 12.346 1.00 92.50 89 VAL A N 1
ATOM 703 C CA . VAL A 1 89 ? -12.723 0.319 11.704 1.00 92.50 89 VAL A CA 1
ATOM 704 C C . VAL A 1 89 ? -13.133 0.760 10.309 1.00 92.50 89 VAL A C 1
ATOM 706 O O . VAL A 1 89 ? -13.663 -0.047 9.550 1.00 92.50 89 VAL A O 1
ATOM 709 N N . LEU A 1 90 ? -12.901 2.028 9.981 1.00 94.25 90 LEU A N 1
ATOM 710 C CA . LEU A 1 90 ? -13.078 2.547 8.631 1.00 94.25 90 LEU A CA 1
ATOM 711 C C . LEU A 1 90 ? -11.709 2.767 7.996 1.00 94.25 90 LEU A C 1
ATOM 713 O O . LEU A 1 90 ? -10.939 3.602 8.466 1.00 94.25 90 LEU A O 1
ATOM 717 N N . ILE A 1 91 ? -11.428 2.039 6.921 1.00 95.69 91 ILE A N 1
ATOM 718 C CA . ILE A 1 91 ? -10.285 2.291 6.047 1.00 95.69 91 ILE A CA 1
ATOM 719 C C . ILE A 1 91 ? -10.706 3.343 5.021 1.00 95.69 91 ILE A C 1
ATOM 721 O O . ILE A 1 91 ? -11.662 3.129 4.276 1.00 95.69 91 ILE A O 1
ATOM 725 N N . ILE A 1 92 ? -9.992 4.466 4.964 1.00 93.69 92 ILE A N 1
ATOM 726 C CA . ILE A 1 92 ? -10.173 5.491 3.933 1.00 93.69 92 ILE A CA 1
ATOM 727 C C . ILE A 1 92 ? -8.927 5.520 3.047 1.00 93.69 92 ILE A C 1
ATOM 729 O O . ILE A 1 92 ? -7.821 5.793 3.516 1.00 93.69 92 ILE A O 1
ATOM 733 N N . THR A 1 93 ? -9.119 5.237 1.761 1.00 92.50 93 THR A N 1
ATOM 734 C CA . THR A 1 93 ? -8.053 5.093 0.754 1.00 92.50 93 THR A CA 1
ATOM 735 C C . THR A 1 93 ? -8.397 5.853 -0.527 1.00 92.50 93 THR A C 1
ATOM 737 O O . THR A 1 93 ? -9.565 6.137 -0.786 1.00 92.50 93 THR A O 1
ATOM 740 N N . GLY A 1 94 ? -7.398 6.190 -1.347 1.00 88.12 94 GLY A N 1
ATOM 741 C CA . GLY A 1 94 ? -7.625 6.823 -2.649 1.00 88.12 94 GLY A CA 1
ATOM 742 C C . GLY A 1 94 ? -8.453 5.926 -3.566 1.00 88.12 94 GLY A C 1
ATOM 743 O O . GLY A 1 94 ? -9.531 6.316 -4.004 1.00 88.12 94 GLY A O 1
ATOM 744 N N . GLN A 1 95 ? -8.002 4.692 -3.762 1.00 88.81 95 GLN A N 1
ATOM 745 C CA . GLN A 1 95 ? -8.700 3.659 -4.522 1.00 88.81 95 GLN A CA 1
ATOM 746 C C . GLN A 1 95 ? -8.570 2.289 -3.844 1.00 88.81 95 GLN A C 1
ATOM 748 O O . GLN A 1 95 ? -7.829 2.129 -2.868 1.00 88.81 95 GLN A O 1
ATOM 753 N N . LEU A 1 96 ? -9.303 1.296 -4.353 1.00 89.62 96 LEU A N 1
ATOM 754 C CA . LEU A 1 96 ? -9.199 -0.094 -3.915 1.00 89.62 96 LEU A CA 1
ATOM 755 C C . LEU A 1 96 ? -8.088 -0.807 -4.698 1.00 89.62 96 LEU A C 1
ATOM 757 O O . LEU A 1 96 ? -8.345 -1.438 -5.718 1.00 89.62 96 LEU A O 1
ATOM 761 N N . THR A 1 97 ? -6.856 -0.693 -4.210 1.00 86.81 97 THR A N 1
ATOM 762 C CA . THR A 1 97 ? -5.683 -1.344 -4.807 1.00 86.81 97 THR A CA 1
ATOM 763 C C . THR A 1 97 ? -5.415 -2.715 -4.180 1.00 86.81 97 THR A C 1
ATOM 765 O O . THR A 1 97 ? -5.935 -3.047 -3.108 1.00 86.81 97 THR A O 1
ATOM 768 N N . GLU A 1 98 ? -4.543 -3.505 -4.809 1.00 87.06 98 GLU A N 1
ATOM 769 C CA . GLU A 1 98 ? -4.068 -4.779 -4.255 1.00 87.06 98 GLU A CA 1
ATOM 770 C C . GLU A 1 98 ? -3.423 -4.592 -2.868 1.00 87.06 98 GLU A C 1
ATOM 772 O O . GLU A 1 98 ? -3.698 -5.352 -1.940 1.00 87.06 98 GLU A O 1
ATOM 777 N N . SER A 1 99 ? -2.658 -3.515 -2.675 1.00 87.50 99 SER A N 1
ATOM 778 C CA . SER A 1 99 ? -2.053 -3.157 -1.387 1.00 87.50 99 SER A CA 1
ATOM 779 C C . SER A 1 99 ? -3.100 -2.917 -0.291 1.00 87.50 99 SER A C 1
ATOM 781 O O . SER A 1 99 ? -2.941 -3.388 0.839 1.00 87.50 99 SER A O 1
ATOM 783 N N . VAL A 1 100 ? -4.207 -2.234 -0.611 1.00 91.75 100 VAL A N 1
ATOM 784 C CA . VAL A 1 100 ? -5.328 -2.031 0.328 1.00 91.75 100 VAL A CA 1
ATOM 785 C C . VAL A 1 100 ? -5.989 -3.363 0.669 1.00 91.75 100 VAL A C 1
ATOM 787 O O . VAL A 1 100 ? -6.279 -3.625 1.838 1.00 91.75 100 VAL A O 1
ATOM 790 N N . LYS A 1 101 ? -6.191 -4.229 -0.329 1.00 92.81 101 LYS A N 1
ATOM 791 C CA . LYS A 1 101 ? -6.763 -5.563 -0.129 1.00 92.81 101 LYS A CA 1
ATOM 792 C C . LYS A 1 101 ? -5.883 -6.423 0.785 1.00 92.81 101 LYS A C 1
ATOM 794 O O . LYS A 1 101 ? -6.392 -7.033 1.722 1.00 92.81 101 LYS A O 1
ATOM 799 N N . GLN A 1 102 ? -4.571 -6.454 0.558 1.00 92.75 102 GLN A N 1
ATOM 800 C CA . GLN A 1 102 ? -3.630 -7.223 1.380 1.00 92.75 102 GLN A CA 1
ATOM 801 C C . GLN A 1 102 ? -3.601 -6.747 2.832 1.00 92.75 102 GLN A C 1
ATOM 803 O O . GLN A 1 102 ? -3.597 -7.568 3.754 1.00 92.75 102 GLN A O 1
ATOM 808 N N . LEU A 1 103 ? -3.621 -5.427 3.035 1.00 94.69 103 LEU A N 1
ATOM 809 C CA . LEU A 1 103 ? -3.744 -4.820 4.355 1.00 94.69 103 LEU A CA 1
ATOM 810 C C . LEU A 1 103 ? -5.062 -5.227 5.022 1.00 94.69 103 LEU A C 1
ATOM 812 O O . LEU A 1 103 ? -5.039 -5.735 6.142 1.00 94.69 103 LEU A O 1
ATOM 816 N N . HIS A 1 104 ? -6.193 -5.075 4.330 1.00 95.69 104 HIS A N 1
ATOM 817 C CA . HIS A 1 104 ? -7.512 -5.463 4.831 1.00 95.69 104 HIS A CA 1
ATOM 818 C C . HIS A 1 104 ? -7.548 -6.939 5.250 1.00 95.69 104 HIS A C 1
ATOM 820 O O . HIS A 1 104 ? -7.907 -7.255 6.386 1.00 95.69 104 HIS A O 1
ATOM 826 N N . ASP A 1 105 ? -7.119 -7.843 4.368 1.00 94.75 105 ASP A N 1
ATOM 827 C CA . ASP A 1 105 ? -7.143 -9.285 4.612 1.00 94.75 105 ASP A CA 1
ATOM 828 C C . ASP A 1 105 ? -6.262 -9.669 5.807 1.00 94.75 105 ASP A C 1
ATOM 830 O O . ASP A 1 105 ? -6.633 -10.534 6.607 1.00 94.75 105 ASP A O 1
ATOM 834 N N . ALA A 1 106 ? -5.108 -9.014 5.966 1.00 95.50 106 ALA A N 1
ATOM 835 C CA . ALA A 1 106 ? -4.244 -9.207 7.123 1.00 95.50 106 ALA A CA 1
ATOM 836 C C . ALA A 1 106 ? -4.921 -8.758 8.428 1.00 95.50 106 ALA A C 1
ATOM 838 O O . ALA A 1 106 ? -4.853 -9.493 9.418 1.00 95.50 106 ALA A O 1
ATOM 839 N N . ILE A 1 107 ? -5.622 -7.616 8.431 1.00 95.12 107 ILE A N 1
ATOM 840 C CA . ILE A 1 107 ? -6.355 -7.155 9.619 1.00 95.12 107 ILE A CA 1
ATOM 841 C C . ILE A 1 107 ? -7.489 -8.131 9.954 1.00 95.12 107 ILE A C 1
ATOM 843 O O . ILE A 1 107 ? -7.577 -8.583 11.096 1.00 95.12 107 ILE A O 1
ATOM 847 N N . VAL A 1 108 ? -8.327 -8.508 8.978 1.00 92.50 108 VAL A N 1
ATOM 848 C CA . VAL A 1 108 ? -9.460 -9.432 9.191 1.00 92.50 108 VAL A CA 1
ATOM 849 C C . VAL A 1 108 ? -8.985 -10.752 9.799 1.00 92.50 108 VAL A C 1
ATOM 851 O O . VAL A 1 108 ? -9.538 -11.202 10.810 1.00 92.50 108 VAL A O 1
ATOM 854 N N . ARG A 1 109 ? -7.938 -11.359 9.220 1.00 92.75 109 ARG A N 1
ATOM 855 C CA . ARG A 1 109 ? -7.371 -12.629 9.703 1.00 92.75 109 ARG A CA 1
ATOM 856 C C . ARG A 1 109 ? -6.857 -12.514 11.135 1.00 92.75 109 A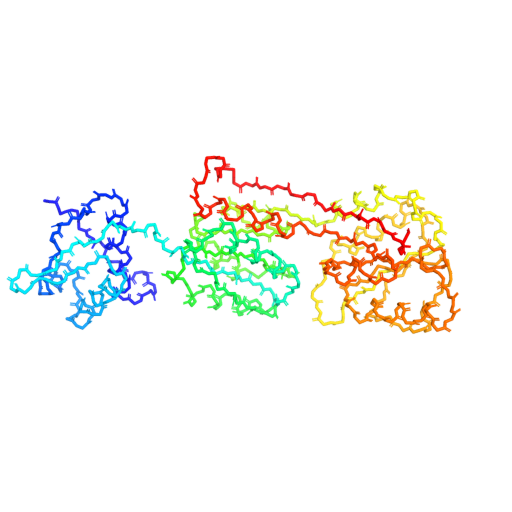RG A C 1
ATOM 858 O O . ARG A 1 109 ? -7.151 -13.381 11.953 1.00 92.75 109 ARG A O 1
ATOM 865 N N . GLN A 1 110 ? -6.114 -11.451 11.442 1.00 91.81 110 GLN A N 1
ATOM 866 C CA . GLN A 1 110 ? -5.462 -11.288 12.741 1.00 91.81 110 GLN A CA 1
ATOM 867 C C . GLN A 1 110 ? -6.449 -10.902 13.854 1.00 91.81 110 GLN A C 1
ATOM 869 O O . GLN A 1 110 ? -6.323 -11.356 14.993 1.00 91.81 110 GLN A O 1
ATOM 874 N N . VAL A 1 111 ? -7.450 -10.079 13.539 1.00 87.94 111 VAL A N 1
ATOM 875 C CA . VAL A 1 111 ? -8.468 -9.649 14.505 1.00 87.94 111 VAL A CA 1
ATOM 876 C C . VAL A 1 111 ? -9.456 -10.776 14.830 1.00 87.94 111 VAL A C 1
ATOM 878 O O . VAL A 1 111 ? -9.968 -10.839 15.954 1.00 87.94 111 VAL A O 1
ATOM 881 N N . GLY A 1 112 ? -9.699 -11.696 13.890 1.00 80.19 112 GLY A N 1
ATOM 882 C CA . GLY A 1 112 ? -10.472 -12.917 14.132 1.00 80.19 112 GLY A CA 1
ATOM 883 C C . GLY A 1 112 ? -11.924 -12.641 14.533 1.00 80.19 112 GLY A C 1
ATOM 884 O O . GLY A 1 112 ? -12.401 -13.178 15.531 1.00 80.19 112 GLY A O 1
ATOM 885 N N . GLY A 1 113 ? -12.605 -11.747 13.807 1.00 72.62 113 GLY A N 1
ATOM 886 C CA . GLY A 1 113 ? -14.021 -11.410 14.027 1.00 72.62 113 GLY A CA 1
ATOM 887 C C . GLY A 1 113 ? -14.303 -10.443 15.185 1.00 72.62 113 GLY A C 1
ATOM 888 O O . GLY A 1 113 ? -15.458 -10.134 15.460 1.00 72.62 113 GLY A O 1
ATOM 889 N N . LYS A 1 114 ? -13.266 -9.927 15.856 1.00 73.75 114 LYS A N 1
ATOM 890 C CA . LYS A 1 114 ? -13.394 -8.907 16.916 1.00 73.75 114 LYS A CA 1
ATOM 891 C C . LYS A 1 114 ? -13.493 -7.471 16.377 1.00 73.75 114 LYS A C 1
ATOM 893 O O . LYS A 1 114 ? -13.566 -6.539 17.173 1.00 73.75 114 LYS A O 1
ATOM 898 N N . ALA A 1 115 ? -13.489 -7.280 15.056 1.00 83.94 115 ALA A N 1
ATOM 899 C CA . ALA A 1 115 ? -13.743 -5.999 14.406 1.00 83.94 115 ALA A CA 1
ATOM 900 C C . ALA A 1 115 ? -14.544 -6.173 13.111 1.00 83.94 115 ALA A C 1
ATOM 902 O O . ALA A 1 115 ? -14.354 -7.153 12.392 1.00 83.94 115 ALA A O 1
ATOM 903 N N . LEU A 1 116 ? -15.404 -5.197 12.822 1.00 84.69 116 LEU A N 1
ATOM 904 C CA . LEU A 1 116 ? -15.954 -4.911 11.505 1.00 84.69 116 LEU A CA 1
ATOM 905 C C . LEU A 1 116 ? -15.028 -3.911 10.822 1.00 84.69 116 LEU A C 1
ATOM 907 O O . LEU A 1 116 ? -14.674 -2.890 11.417 1.00 84.69 116 LEU A O 1
ATOM 911 N N . ILE A 1 117 ? -14.650 -4.214 9.588 1.00 92.06 117 ILE A N 1
ATOM 912 C CA . ILE A 1 117 ? -13.735 -3.399 8.800 1.00 92.06 117 ILE A CA 1
ATOM 913 C C . ILE A 1 117 ? -14.477 -3.000 7.536 1.00 92.06 117 ILE A C 1
ATOM 915 O O . ILE A 1 117 ? -14.787 -3.848 6.706 1.00 92.06 117 ILE A O 1
ATOM 919 N N . ASP A 1 118 ? -14.772 -1.712 7.429 1.00 92.81 118 ASP A N 1
ATOM 920 C CA . ASP A 1 118 ? -15.393 -1.112 6.256 1.00 92.81 118 ASP A CA 1
ATOM 921 C C . ASP A 1 118 ? -14.311 -0.363 5.460 1.00 92.81 118 ASP A C 1
ATOM 923 O O . ASP A 1 118 ? -13.372 0.190 6.039 1.00 92.81 118 ASP A O 1
ATOM 927 N N . ILE A 1 119 ? -14.431 -0.332 4.131 1.00 94.94 119 ILE A N 1
ATOM 928 C CA . ILE A 1 119 ? -13.526 0.412 3.241 1.00 94.94 119 ILE A CA 1
ATOM 929 C C . ILE A 1 119 ? -14.332 1.489 2.513 1.00 94.94 119 ILE A C 1
ATOM 931 O O . ILE A 1 119 ? -15.397 1.214 1.960 1.00 94.94 119 ILE A O 1
ATOM 935 N N . CYS A 1 120 ? -13.819 2.716 2.483 1.00 94.06 120 CYS A N 1
ATOM 936 C CA . CYS A 1 120 ? -14.320 3.795 1.639 1.00 94.06 120 CYS A CA 1
ATOM 937 C C . CYS A 1 120 ? -13.194 4.360 0.777 1.00 94.06 120 CYS A C 1
ATOM 939 O O . CYS A 1 120 ? -12.100 4.648 1.267 1.00 94.06 120 CYS A O 1
ATOM 941 N N . THR A 1 121 ? -13.484 4.553 -0.508 1.00 92.75 121 THR A N 1
ATOM 942 C CA . THR A 1 121 ? -12.578 5.240 -1.424 1.00 92.75 121 THR A CA 1
ATOM 943 C C . THR A 1 121 ? -12.958 6.713 -1.527 1.00 92.75 121 THR A C 1
ATOM 945 O O . THR A 1 121 ? -14.142 7.058 -1.510 1.00 92.75 121 THR A O 1
ATOM 948 N N . TYR A 1 122 ? -11.963 7.593 -1.626 1.00 89.81 122 TYR A N 1
ATOM 949 C CA . TYR A 1 122 ? -12.188 9.017 -1.894 1.00 89.81 122 TYR A CA 1
ATOM 950 C C . TYR A 1 122 ? -11.726 9.444 -3.295 1.00 89.81 122 TYR A C 1
ATOM 952 O O . TYR A 1 122 ? -11.811 10.621 -3.625 1.00 89.81 122 TYR A O 1
ATOM 960 N N . ASN A 1 123 ? -11.259 8.507 -4.128 1.00 87.62 123 ASN A N 1
ATOM 961 C CA . ASN A 1 123 ? -10.838 8.703 -5.522 1.00 87.62 123 ASN A CA 1
ATOM 962 C C . ASN A 1 123 ?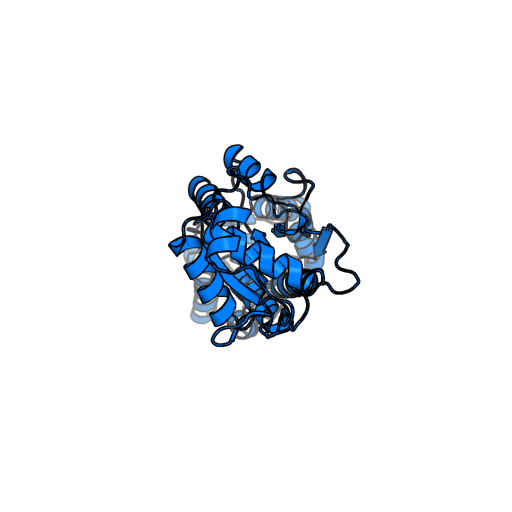 -9.913 9.917 -5.698 1.00 87.62 123 ASN A C 1
ATOM 964 O O . ASN A 1 123 ? -10.093 10.720 -6.609 1.00 87.62 123 ASN A O 1
ATOM 968 N N . TYR A 1 124 ? -8.984 10.096 -4.754 1.00 83.88 124 TYR A N 1
ATOM 969 C CA . TYR A 1 124 ? -8.035 11.216 -4.699 1.00 83.88 124 TYR A CA 1
ATOM 970 C C . TYR A 1 124 ? -8.662 12.621 -4.576 1.00 83.88 124 TYR A C 1
ATOM 972 O O . TYR A 1 124 ? -7.957 13.628 -4.594 1.00 83.88 124 TYR A O 1
ATOM 980 N N . ARG A 1 125 ? -9.978 12.715 -4.352 1.00 85.12 125 ARG A N 1
ATOM 981 C CA . ARG A 1 125 ? -10.713 13.967 -4.146 1.00 85.12 125 ARG A CA 1
ATOM 982 C C . ARG A 1 125 ? -10.681 14.429 -2.691 1.00 85.12 125 ARG A C 1
ATOM 984 O O . ARG A 1 125 ? -11.356 13.873 -1.825 1.00 85.12 125 ARG A O 1
ATOM 991 N N . GLN A 1 126 ? -9.924 15.489 -2.425 1.00 81.88 126 GLN A N 1
ATOM 992 C CA . GLN A 1 126 ? -9.738 16.041 -1.076 1.00 81.88 126 GLN A CA 1
ATOM 993 C C . GLN A 1 126 ? -11.054 16.477 -0.406 1.00 81.88 126 GLN A C 1
ATOM 995 O O . GLN A 1 126 ? -11.241 16.271 0.792 1.00 81.88 126 GLN A O 1
ATOM 1000 N N . ASP A 1 127 ? -12.002 17.018 -1.174 1.00 84.38 127 ASP A N 1
ATOM 1001 C CA . ASP A 1 127 ? -13.327 17.394 -0.672 1.00 84.38 127 ASP A CA 1
ATOM 1002 C C . ASP A 1 127 ? -14.136 16.176 -0.200 1.00 84.38 127 ASP A C 1
ATOM 1004 O O . ASP A 1 127 ? -14.818 16.239 0.826 1.00 84.38 127 ASP A O 1
ATOM 1008 N N . LEU A 1 128 ? -14.018 15.048 -0.908 1.00 87.94 128 LEU A N 1
ATOM 1009 C CA . LEU A 1 128 ? -14.668 13.794 -0.538 1.00 87.94 128 LEU A CA 1
ATOM 1010 C C . LEU A 1 128 ? -14.030 13.174 0.713 1.00 87.94 128 LEU A C 1
ATOM 1012 O O . LEU A 1 128 ? -14.756 12.660 1.562 1.00 87.94 128 LEU A O 1
ATOM 1016 N N . LEU A 1 129 ? -12.704 13.270 0.876 1.00 87.56 129 LEU A N 1
ATOM 1017 C CA . LEU A 1 129 ? -12.011 12.815 2.088 1.00 87.56 129 LEU A CA 1
ATOM 1018 C C . LEU A 1 129 ? -12.577 13.497 3.345 1.00 87.56 129 LEU A C 1
ATOM 1020 O O . LEU A 1 129 ? -12.975 12.812 4.289 1.00 87.56 129 LEU A O 1
ATOM 1024 N N . GLY A 1 130 ? -12.679 14.832 3.337 1.00 84.19 130 GLY A N 1
ATOM 1025 C CA . GLY A 1 130 ? -13.259 15.591 4.451 1.00 84.19 130 GLY A CA 1
ATOM 1026 C C . GLY A 1 130 ? -14.722 15.224 4.721 1.00 84.19 130 GLY A C 1
ATOM 1027 O O . GLY A 1 130 ? -15.101 14.986 5.867 1.00 84.19 130 GLY A O 1
ATOM 1028 N N . GLN A 1 131 ? -15.535 15.084 3.667 1.00 87.31 131 GLN A N 1
ATOM 1029 C CA . GLN A 1 131 ? -16.936 14.660 3.788 1.00 87.31 131 GLN A CA 1
ATOM 1030 C C . GLN A 1 131 ? -17.082 13.256 4.390 1.00 87.31 131 GLN A C 1
ATOM 1032 O O . GLN A 1 131 ? -17.982 13.037 5.201 1.00 87.31 131 GLN A O 1
ATOM 1037 N N . LEU A 1 132 ? -16.221 12.305 4.013 1.00 89.44 132 LEU A N 1
ATOM 1038 C CA . LEU A 1 132 ? -16.237 10.944 4.556 1.00 89.44 132 LEU A CA 1
ATOM 1039 C C . LEU A 1 132 ? -15.893 10.936 6.045 1.00 89.44 132 LEU A C 1
ATOM 1041 O O . LEU A 1 132 ? -16.604 10.296 6.821 1.00 89.44 132 LEU A O 1
ATOM 1045 N N . ILE A 1 133 ? -14.857 11.676 6.448 1.00 87.38 133 ILE A N 1
ATOM 1046 C CA . ILE A 1 133 ? -14.474 11.820 7.859 1.00 87.38 133 ILE A CA 1
ATOM 1047 C C . ILE A 1 133 ? -15.640 12.414 8.655 1.00 87.38 133 ILE A C 1
ATOM 1049 O O . ILE A 1 133 ? -16.099 11.806 9.622 1.00 87.38 133 ILE A O 1
ATOM 1053 N N . ASP A 1 134 ? -16.184 13.547 8.206 1.00 85.00 134 ASP A N 1
ATOM 1054 C CA . ASP A 1 134 ? -17.280 14.244 8.882 1.00 85.00 134 ASP A CA 1
ATOM 1055 C C . ASP A 1 134 ? -18.548 13.385 8.990 1.00 85.00 134 ASP A C 1
ATOM 1057 O O . ASP A 1 134 ? -19.198 13.355 10.039 1.00 85.00 134 ASP A O 1
ATOM 1061 N N . LYS A 1 135 ? -18.905 12.669 7.916 1.00 85.31 135 LYS A N 1
ATOM 1062 C CA . LYS A 1 135 ? -20.083 11.790 7.852 1.00 85.31 135 LYS A CA 1
ATOM 1063 C C . LYS A 1 135 ? -19.967 10.600 8.801 1.00 85.31 135 LYS A C 1
ATOM 1065 O O . LYS A 1 135 ? -20.972 10.137 9.347 1.00 85.31 135 LYS A O 1
ATOM 1070 N N . HIS A 1 136 ? -18.762 10.062 8.957 1.00 84.50 136 HIS A N 1
ATOM 1071 C CA . HIS A 1 136 ? -18.522 8.839 9.715 1.00 84.50 136 HIS A CA 1
ATOM 1072 C C . HIS A 1 136 ? -18.003 9.086 11.135 1.00 84.50 136 HIS A C 1
ATOM 1074 O O . HIS A 1 136 ? -17.888 8.133 11.911 1.00 84.50 136 HIS A O 1
ATOM 1080 N N . LEU A 1 137 ? -17.781 10.347 11.516 1.00 80.69 137 LEU A N 1
ATOM 1081 C CA . LEU A 1 137 ? -17.389 10.741 12.864 1.00 80.69 137 LEU A CA 1
ATOM 1082 C C . LEU A 1 137 ? -18.381 10.209 13.914 1.00 80.69 137 LEU A C 1
ATOM 1084 O O . LEU A 1 137 ? -19.589 10.432 13.835 1.00 80.69 137 LEU A O 1
ATOM 1088 N N . GLY A 1 138 ? -17.866 9.477 14.904 1.00 75.19 138 GLY A N 1
ATOM 1089 C CA . GLY A 1 138 ? -18.668 8.846 15.959 1.00 75.19 138 GLY A CA 1
ATOM 1090 C C . GLY A 1 138 ? -19.386 7.547 15.559 1.00 75.19 138 GLY A C 1
ATOM 1091 O O . GLY A 1 138 ? -19.981 6.909 16.427 1.00 75.19 138 GLY A O 1
ATOM 1092 N N . ASN A 1 139 ? -19.316 7.131 14.287 1.00 79.12 139 ASN A N 1
ATOM 1093 C CA . ASN A 1 139 ? -19.841 5.840 13.813 1.00 79.12 139 ASN A CA 1
ATOM 1094 C C . ASN A 1 139 ? -18.776 4.727 13.802 1.00 79.12 139 ASN A C 1
ATOM 1096 O O . ASN A 1 139 ? -19.125 3.548 13.732 1.00 79.12 139 ASN A O 1
ATOM 1100 N N . TYR A 1 140 ? -17.496 5.095 13.878 1.00 85.44 140 TYR A N 1
ATOM 1101 C CA . TYR A 1 140 ? -16.358 4.177 13.926 1.00 85.44 140 TYR A CA 1
ATOM 1102 C C . TYR A 1 140 ? -15.496 4.459 15.151 1.00 85.44 140 TYR A C 1
ATOM 1104 O O . TYR A 1 140 ? -15.422 5.597 15.611 1.00 85.44 140 TYR A O 1
ATOM 1112 N N . HIS A 1 141 ? -14.862 3.411 15.679 1.00 85.50 141 HIS A N 1
ATOM 1113 C CA . HIS A 1 141 ? -13.905 3.538 16.777 1.00 85.50 141 HIS A CA 1
ATOM 1114 C C . HIS A 1 141 ? -12.505 3.867 16.257 1.00 85.50 141 HIS A C 1
ATOM 1116 O O . HIS A 1 141 ? -11.749 4.522 16.963 1.00 85.50 141 HIS A O 1
ATOM 1122 N N . TYR A 1 142 ? -12.177 3.426 15.037 1.00 90.88 142 TYR A N 1
ATOM 1123 C CA . TYR A 1 142 ? -10.906 3.723 14.387 1.00 90.88 142 TYR A CA 1
ATOM 1124 C C . TYR A 1 142 ? -11.099 4.188 12.945 1.00 90.88 142 TYR A C 1
ATOM 1126 O O . TYR A 1 142 ? -11.883 3.606 12.192 1.00 90.88 142 TYR A O 1
ATOM 1134 N N . PHE A 1 143 ? -10.320 5.192 12.562 1.00 92.62 143 PHE A N 1
ATOM 1135 C CA . PHE A 1 143 ? -10.090 5.631 11.195 1.00 92.62 143 PHE A CA 1
ATOM 1136 C C . PHE A 1 143 ? -8.671 5.232 10.809 1.00 92.62 143 PHE A C 1
ATOM 1138 O O . PHE A 1 143 ? -7.707 5.725 11.393 1.00 92.62 143 PHE A O 1
ATOM 1145 N N . LEU A 1 144 ? -8.549 4.337 9.834 1.00 94.56 144 LEU A N 1
ATOM 1146 C CA . LEU A 1 144 ? -7.281 4.007 9.202 1.00 94.56 144 LEU A CA 1
ATOM 1147 C C . LEU A 1 144 ? -7.196 4.776 7.893 1.00 94.56 144 LEU A C 1
ATOM 1149 O O . LEU A 1 144 ? -7.984 4.553 6.976 1.00 94.56 144 LEU A O 1
ATOM 1153 N N . LEU A 1 145 ? -6.243 5.689 7.815 1.00 91.19 145 LEU A N 1
ATOM 1154 C CA . LEU A 1 145 ? -6.082 6.582 6.687 1.00 91.19 145 LEU A CA 1
ATOM 1155 C C . LEU A 1 145 ? -4.836 6.206 5.897 1.00 91.19 145 LEU A C 1
ATOM 1157 O O . LEU A 1 145 ? -3.721 6.252 6.414 1.00 91.19 145 LEU A O 1
ATOM 1161 N N . MET A 1 146 ? -5.057 5.891 4.623 1.00 86.81 146 MET A N 1
ATOM 1162 C CA . MET A 1 146 ? -4.024 5.751 3.596 1.00 86.81 146 MET A CA 1
ATOM 1163 C C . MET A 1 146 ? -4.185 6.797 2.478 1.00 86.81 146 MET A C 1
ATOM 1165 O O . MET A 1 146 ? -4.183 6.424 1.302 1.00 86.81 146 MET A O 1
ATOM 1169 N N . PRO A 1 147 ? -4.446 8.089 2.754 1.00 70.12 147 PRO A N 1
ATOM 1170 C CA . PRO A 1 147 ? -4.589 9.029 1.675 1.00 70.12 147 PRO A CA 1
ATOM 1171 C C . PRO A 1 147 ? -3.232 9.330 1.060 1.00 70.12 147 PRO A C 1
ATOM 1173 O O . PRO A 1 147 ? -2.232 9.577 1.727 1.00 70.12 147 PRO A O 1
ATOM 1176 N N . HIS A 1 148 ? -3.268 9.332 -0.257 1.00 71.69 148 HIS A N 1
ATOM 1177 C CA . HIS A 1 148 ? -2.251 9.884 -1.109 1.00 71.69 148 HIS A CA 1
ATOM 1178 C C . HIS A 1 148 ? -2.521 11.388 -1.201 1.00 71.69 148 HIS A C 1
ATOM 1180 O O . HIS A 1 148 ? -3.491 11.836 -1.824 1.00 71.69 148 HIS A O 1
ATOM 1186 N N . LEU A 1 149 ? -1.725 12.161 -0.477 1.00 61.88 149 LEU A N 1
ATOM 1187 C CA . LEU A 1 149 ? -1.776 13.611 -0.419 1.00 61.88 149 LEU A CA 1
ATOM 1188 C C . LEU A 1 149 ? -0.885 14.170 -1.532 1.00 61.88 149 LEU A C 1
ATOM 1190 O O . LEU A 1 149 ? 0.296 14.421 -1.324 1.00 61.88 149 LEU A O 1
ATOM 1194 N N . VAL A 1 150 ? -1.461 14.345 -2.726 1.00 57.34 150 VAL A N 1
ATOM 1195 C CA . VAL A 1 150 ? -0.805 15.049 -3.850 1.00 57.34 150 VAL A CA 1
ATOM 1196 C C . VAL A 1 150 ? -0.494 16.494 -3.450 1.00 57.34 150 VAL A C 1
ATOM 1198 O O . VAL A 1 150 ? 0.600 16.993 -3.679 1.00 57.34 150 VAL A O 1
ATOM 1201 N N . GLU A 1 151 ? -1.463 17.144 -2.802 1.00 61.34 151 GLU A N 1
ATOM 1202 C CA . GLU A 1 151 ? -1.355 18.488 -2.249 1.00 61.34 151 GLU A CA 1
ATOM 1203 C C . GLU A 1 151 ? -2.022 18.523 -0.873 1.00 61.34 151 GLU A C 1
ATOM 1205 O O . GLU A 1 151 ? -3.072 17.910 -0.637 1.00 61.34 151 GLU A O 1
ATOM 1210 N N . THR A 1 152 ? -1.409 19.250 0.056 1.00 64.75 152 THR A N 1
ATOM 1211 C CA . THR A 1 152 ? -1.943 19.442 1.400 1.00 64.75 152 THR A CA 1
ATOM 1212 C C . THR A 1 152 ? -3.092 20.441 1.358 1.00 64.75 152 THR A C 1
ATOM 1214 O O . THR A 1 152 ? -2.905 21.643 1.198 1.00 64.75 152 THR A O 1
ATOM 1217 N N . ASN A 1 153 ? -4.319 19.951 1.530 1.00 70.38 153 ASN A N 1
ATOM 1218 C CA . ASN A 1 153 ? -5.482 20.816 1.694 1.00 70.38 153 ASN A CA 1
ATOM 1219 C C . ASN A 1 153 ? -5.645 21.186 3.186 1.00 70.38 153 ASN A C 1
ATOM 1221 O O . ASN A 1 153 ? -5.867 20.284 4.004 1.00 70.38 153 ASN A O 1
ATOM 1225 N N . PRO A 1 154 ? -5.594 22.481 3.566 1.00 75.44 154 PRO A N 1
ATOM 1226 C CA . PRO A 1 154 ? -5.749 22.910 4.958 1.00 75.44 154 PRO A CA 1
ATOM 1227 C C . PRO A 1 154 ? -7.047 22.425 5.614 1.00 75.44 154 PRO A C 1
ATOM 1229 O O . PRO A 1 154 ? -7.051 22.091 6.796 1.00 75.44 154 PRO A O 1
ATOM 1232 N N . THR A 1 155 ? -8.143 22.338 4.855 1.00 73.06 155 THR A N 1
ATOM 1233 C CA . THR A 1 155 ? -9.436 21.841 5.340 1.00 73.06 155 THR A CA 1
ATOM 1234 C C . THR A 1 155 ? -9.381 20.347 5.643 1.00 73.06 155 THR A C 1
ATOM 1236 O O . THR A 1 155 ? -9.821 19.940 6.716 1.00 73.06 155 THR A O 1
ATOM 1239 N N . SER A 1 156 ? -8.784 19.533 4.762 1.00 71.88 156 SER A N 1
ATOM 1240 C CA . SER A 1 156 ? -8.573 18.101 5.027 1.00 71.88 156 SER A CA 1
ATOM 1241 C C . SER A 1 156 ? -7.714 17.905 6.277 1.00 71.88 156 SER A C 1
ATOM 1243 O O . SER A 1 156 ? -8.085 17.143 7.164 1.00 71.88 156 SER A O 1
ATOM 1245 N N . ILE A 1 157 ? -6.610 18.650 6.401 1.00 77.56 157 ILE A N 1
ATOM 1246 C CA . ILE A 1 157 ? -5.726 18.604 7.577 1.00 77.56 157 ILE A CA 1
ATOM 1247 C C . ILE A 1 157 ? -6.476 19.009 8.851 1.00 77.56 157 ILE A C 1
ATOM 1249 O O . ILE A 1 157 ? -6.291 18.398 9.902 1.00 77.56 157 ILE A O 1
ATOM 1253 N N . GLN A 1 158 ? -7.352 20.011 8.781 1.00 79.75 158 GLN A N 1
ATOM 1254 C CA . GLN A 1 158 ? -8.162 20.420 9.923 1.00 79.75 158 GLN A CA 1
ATOM 1255 C C . GLN A 1 158 ? -9.176 19.341 10.330 1.00 79.75 158 GLN A C 1
ATOM 1257 O O . GLN A 1 158 ? -9.314 19.068 11.521 1.00 79.75 158 GLN A O 1
ATOM 1262 N N . CYS A 1 159 ? -9.847 18.687 9.375 1.00 76.56 159 CYS A N 1
ATOM 1263 C CA . CYS A 1 159 ? -10.723 17.543 9.656 1.00 76.56 159 CYS A CA 1
ATOM 1264 C C . CYS A 1 159 ? -9.962 16.414 10.364 1.00 76.56 159 CYS A C 1
ATOM 1266 O O . CYS A 1 159 ? -10.469 15.846 11.329 1.00 76.56 159 CYS A O 1
ATOM 1268 N N . LEU A 1 160 ? -8.731 16.136 9.930 1.00 80.06 160 LEU A N 1
ATOM 1269 C CA . LEU A 1 160 ? -7.866 15.135 10.551 1.00 80.06 160 LEU A CA 1
ATOM 1270 C C . LEU A 1 160 ? -7.439 15.525 11.966 1.00 80.06 160 LEU A C 1
ATOM 1272 O O . LEU A 1 160 ? -7.513 14.695 12.863 1.00 80.06 160 LEU A O 1
ATOM 1276 N N . ASN A 1 161 ? -7.079 16.791 12.191 1.00 82.56 161 ASN A N 1
ATOM 1277 C CA . ASN A 1 161 ? -6.741 17.305 13.522 1.00 82.56 161 ASN A CA 1
ATOM 1278 C C . ASN A 1 161 ? -7.903 17.250 14.524 1.00 82.56 161 ASN A C 1
ATOM 1280 O O . ASN A 1 161 ? -7.675 17.255 15.731 1.00 82.56 161 ASN A O 1
ATOM 1284 N N . ASN A 1 162 ? -9.145 17.205 14.040 1.00 82.56 162 ASN A N 1
ATOM 1285 C CA . ASN A 1 162 ? -10.321 17.071 14.894 1.00 82.56 162 ASN A CA 1
ATOM 1286 C C . ASN A 1 162 ? -10.588 15.616 15.320 1.00 82.56 162 ASN A C 1
ATOM 1288 O O . ASN A 1 162 ? -11.434 15.389 16.190 1.00 82.56 162 ASN A O 1
ATOM 1292 N N . LEU A 1 163 ? -9.905 14.630 14.723 1.00 83.06 163 LEU A N 1
ATOM 1293 C CA . LEU A 1 163 ? -10.029 13.234 15.126 1.00 83.06 163 LEU A CA 1
ATOM 1294 C C . LEU A 1 163 ? -9.220 12.974 16.405 1.00 83.06 163 LEU A C 1
ATOM 1296 O O . LEU A 1 163 ? -8.054 13.355 16.495 1.00 83.06 163 LEU A O 1
ATOM 1300 N N . PRO A 1 164 ? -9.792 12.284 17.407 1.00 82.31 164 PRO A N 1
ATOM 1301 C CA . PRO A 1 164 ? -9.028 11.875 18.577 1.00 82.31 164 PRO A CA 1
ATOM 1302 C C . PRO A 1 164 ? -7.865 10.956 18.178 1.00 82.31 164 PRO A C 1
ATOM 1304 O O . PRO A 1 164 ? -8.066 9.967 17.477 1.00 82.31 164 PRO A O 1
ATOM 1307 N N . GLY A 1 165 ? -6.651 11.228 18.666 1.00 81.50 165 GLY A N 1
ATOM 1308 C CA . GLY A 1 165 ? -5.465 10.445 18.288 1.00 81.50 165 GLY A CA 1
ATOM 1309 C C . GLY A 1 165 ? -5.536 8.959 18.640 1.00 81.50 165 GLY A C 1
ATOM 1310 O O . GLY A 1 165 ? -4.986 8.134 17.925 1.00 81.50 165 GLY A O 1
ATOM 1311 N N . ASN A 1 166 ? -6.280 8.580 19.677 1.00 81.38 166 ASN A N 1
ATOM 1312 C CA . ASN A 1 166 ? -6.515 7.171 20.003 1.00 81.38 166 ASN A CA 1
ATOM 1313 C C . ASN A 1 166 ? -7.462 6.450 19.022 1.00 81.38 166 ASN A C 1
ATOM 1315 O O . ASN A 1 166 ? -7.592 5.233 19.104 1.00 81.38 166 ASN A O 1
ATOM 1319 N N . GLN A 1 167 ? -8.129 7.184 18.128 1.00 85.44 167 GLN A N 1
ATOM 1320 C CA . GLN A 1 167 ? -9.011 6.664 17.078 1.00 85.44 167 GLN A CA 1
ATOM 1321 C C . GLN A 1 167 ? -8.370 6.764 15.689 1.00 85.44 167 GLN A C 1
ATOM 1323 O O . GLN A 1 167 ? -8.964 6.322 14.710 1.00 85.44 167 GLN A O 1
ATOM 1328 N N . LEU A 1 168 ? -7.183 7.359 15.569 1.00 90.12 168 LEU A N 1
ATOM 1329 C CA . LEU A 1 168 ? -6.567 7.675 14.287 1.00 90.12 168 LEU A CA 1
ATOM 1330 C C . LEU A 1 168 ? -5.353 6.779 14.039 1.00 90.12 168 LEU A C 1
ATOM 1332 O O . LEU A 1 168 ? -4.429 6.743 14.850 1.00 90.12 168 LEU A O 1
ATOM 1336 N N . ILE A 1 169 ? -5.346 6.081 12.905 1.00 93.06 169 ILE A N 1
ATOM 1337 C CA . ILE A 1 169 ? -4.203 5.317 12.405 1.00 93.06 169 ILE A CA 1
ATOM 1338 C C . ILE A 1 169 ? -3.816 5.887 11.041 1.00 93.06 169 ILE A C 1
ATOM 1340 O O . ILE A 1 169 ? -4.603 5.851 10.099 1.00 93.06 169 ILE A O 1
ATOM 1344 N N . LEU A 1 170 ? -2.606 6.419 10.938 1.00 91.62 170 LEU A N 1
ATOM 1345 C CA . LEU A 1 170 ? -2.051 7.029 9.738 1.00 91.62 170 LEU A CA 1
ATOM 1346 C C . LEU A 1 170 ? -1.040 6.074 9.119 1.00 91.62 170 LEU A C 1
ATOM 1348 O O . LEU A 1 170 ? -0.128 5.600 9.796 1.00 91.62 170 LEU A O 1
ATOM 1352 N N . VAL A 1 171 ? -1.203 5.789 7.836 1.00 90.75 171 VAL A N 1
ATOM 1353 C CA . VAL A 1 171 ? -0.385 4.823 7.110 1.00 90.75 171 VAL A CA 1
ATOM 1354 C C . VAL A 1 171 ? 0.241 5.508 5.895 1.00 90.75 171 VAL A C 1
ATOM 1356 O O . VAL A 1 171 ? -0.454 6.186 5.139 1.00 90.75 171 VAL A O 1
ATOM 1359 N N . GLY A 1 172 ? 1.552 5.331 5.717 1.00 86.56 172 GLY A N 1
ATOM 1360 C CA . GLY A 1 172 ? 2.337 5.905 4.617 1.00 86.56 172 GLY A CA 1
ATOM 1361 C C . GLY A 1 172 ? 3.397 6.915 5.074 1.00 86.56 172 GLY A C 1
ATOM 1362 O O . GLY A 1 172 ? 3.441 7.328 6.232 1.00 86.56 172 GLY A O 1
ATOM 1363 N N . SER A 1 173 ? 4.284 7.299 4.158 1.00 79.56 173 SER A N 1
ATOM 1364 C CA . SER A 1 173 ? 5.418 8.211 4.396 1.00 79.56 173 SER A CA 1
ATOM 1365 C C . SER A 1 173 ? 5.003 9.675 4.619 1.00 79.56 173 SER A C 1
ATOM 1367 O O . SER A 1 173 ? 5.660 10.395 5.369 1.00 79.56 173 SER A O 1
ATOM 1369 N N . GLN A 1 174 ? 3.885 10.099 4.025 1.00 77.06 174 GLN A N 1
ATOM 1370 C CA . GLN A 1 174 ? 3.487 11.506 3.865 1.00 77.06 174 GLN A CA 1
ATOM 1371 C C . GLN A 1 174 ? 3.028 12.206 5.161 1.00 77.06 174 GLN A C 1
ATOM 1373 O O . GLN A 1 174 ? 2.826 13.417 5.176 1.00 77.06 174 GLN A O 1
ATOM 1378 N N . TRP A 1 175 ? 2.863 11.473 6.267 1.00 74.81 175 TRP A N 1
ATOM 1379 C CA . TRP A 1 175 ? 2.315 12.011 7.524 1.00 74.81 175 TRP A CA 1
ATOM 1380 C C . TRP A 1 175 ? 3.315 12.689 8.437 1.00 74.81 175 TRP A C 1
ATOM 1382 O O . TRP A 1 175 ? 2.895 13.416 9.339 1.00 74.81 175 TRP A O 1
ATOM 1392 N N . ARG A 1 176 ? 4.609 12.417 8.238 1.00 72.19 176 ARG A N 1
ATOM 1393 C CA . ARG A 1 176 ? 5.652 12.695 9.234 1.00 72.19 176 ARG A CA 1
ATOM 1394 C C . ARG A 1 176 ? 5.672 14.156 9.680 1.00 72.19 176 ARG A C 1
ATOM 1396 O O . ARG A 1 176 ? 5.872 14.420 10.861 1.00 72.19 176 ARG A O 1
ATOM 1403 N N . ASP A 1 177 ? 5.373 15.060 8.753 1.00 73.31 177 ASP A N 1
ATOM 1404 C CA . ASP A 1 177 ? 5.415 16.504 8.978 1.00 73.31 177 ASP A CA 1
ATOM 1405 C C . ASP A 1 177 ? 4.018 17.152 9.061 1.00 73.31 177 ASP A C 1
ATOM 1407 O O . ASP A 1 177 ? 3.909 18.367 9.223 1.00 73.31 177 ASP A O 1
ATOM 1411 N N . LEU A 1 178 ? 2.935 16.365 8.965 1.00 76.06 178 LEU A N 1
ATOM 1412 C CA . LEU A 1 178 ? 1.558 16.880 8.888 1.00 76.06 178 LEU A CA 1
ATOM 1413 C C . LEU A 1 178 ? 0.758 16.727 10.181 1.00 76.06 178 LEU A C 1
ATOM 1415 O O . LEU A 1 178 ? -0.046 17.601 10.507 1.00 76.06 178 LEU A O 1
ATOM 1419 N N . LEU A 1 179 ? 0.937 15.622 10.909 1.00 79.50 179 LEU A N 1
ATOM 1420 C CA . LEU A 1 179 ? 0.185 15.330 12.131 1.00 79.50 179 LEU A CA 1
ATOM 1421 C C . LEU A 1 179 ? 1.120 14.772 13.204 1.00 79.50 179 LEU A C 1
ATOM 1423 O O . LEU A 1 179 ? 1.936 13.895 12.943 1.00 79.50 179 LEU A O 1
ATOM 1427 N N . THR A 1 180 ? 0.974 15.257 14.436 1.00 81.75 180 THR A N 1
ATOM 1428 C CA . THR A 1 180 ? 1.799 14.850 15.592 1.00 81.75 180 THR A CA 1
ATOM 1429 C C . THR A 1 180 ? 1.092 13.878 16.541 1.00 81.75 180 THR A C 1
ATOM 1431 O O . THR A 1 180 ? 1.654 13.485 17.560 1.00 81.75 180 THR A O 1
ATOM 1434 N N . HIS A 1 181 ? -0.146 13.494 16.223 1.00 84.75 181 HIS A N 1
ATOM 1435 C CA . HIS A 1 181 ? -0.967 12.558 16.990 1.00 84.75 181 HIS A CA 1
ATOM 1436 C C . HIS A 1 181 ? -1.486 11.433 16.085 1.00 84.75 181 HIS A C 1
ATOM 1438 O O . HIS A 1 181 ? -1.356 11.490 14.861 1.00 84.75 181 HIS A O 1
ATOM 1444 N N . GLY A 1 182 ? -2.092 10.416 16.699 1.00 86.50 182 GLY A N 1
ATOM 1445 C CA . GLY A 1 182 ? -2.465 9.185 16.006 1.00 86.50 182 GLY A CA 1
ATOM 1446 C C . GLY A 1 182 ? -1.386 8.112 16.113 1.00 86.50 182 GLY A C 1
ATOM 1447 O O . GLY A 1 182 ? -0.236 8.394 16.445 1.00 86.50 182 GLY A O 1
ATOM 1448 N N . HIS A 1 183 ? -1.765 6.872 15.826 1.00 89.50 183 HIS A N 1
ATOM 1449 C CA . HIS A 1 183 ? -0.812 5.797 15.576 1.00 89.50 183 HIS A CA 1
ATOM 1450 C C . HIS A 1 183 ? -0.276 5.942 14.153 1.00 89.50 183 HIS A C 1
ATOM 1452 O O . HIS A 1 183 ? -1.060 6.005 13.212 1.00 89.50 183 HIS A O 1
ATOM 1458 N N . GLN A 1 184 ? 1.039 5.985 13.976 1.00 89.88 184 GLN A N 1
ATOM 1459 C CA . GLN A 1 184 ? 1.658 6.248 12.679 1.00 89.88 184 GLN A CA 1
ATOM 1460 C C . GLN A 1 184 ? 2.448 5.027 12.209 1.00 89.88 184 GLN A C 1
ATOM 1462 O O . GLN A 1 184 ? 3.266 4.480 12.944 1.00 89.88 184 GLN A O 1
ATOM 1467 N N . ILE A 1 185 ? 2.205 4.576 10.983 1.00 91.75 185 ILE A N 1
ATOM 1468 C CA . ILE A 1 185 ? 2.897 3.438 10.376 1.00 91.75 185 ILE A CA 1
ATOM 1469 C C . ILE A 1 185 ? 3.488 3.894 9.044 1.00 91.75 185 ILE A C 1
ATOM 1471 O O . ILE A 1 185 ? 2.785 4.084 8.053 1.00 91.75 185 ILE A O 1
ATOM 1475 N N . TYR A 1 186 ? 4.803 4.061 9.033 1.00 89.12 186 TYR A N 1
ATOM 1476 C CA . TYR A 1 186 ? 5.581 4.566 7.915 1.00 89.12 186 TYR A CA 1
ATOM 1477 C C . TYR A 1 186 ? 6.120 3.424 7.054 1.00 89.12 186 TYR A C 1
ATOM 1479 O O . TYR A 1 186 ? 6.685 2.461 7.568 1.00 89.12 186 TYR A O 1
ATOM 1487 N N . TYR A 1 187 ? 6.006 3.566 5.740 1.00 88.81 187 TYR A N 1
ATOM 1488 C CA . TYR A 1 187 ? 6.735 2.785 4.742 1.00 88.81 187 TYR A CA 1
ATOM 1489 C C . TYR A 1 187 ? 6.879 3.630 3.472 1.00 88.81 187 TYR A C 1
ATOM 1491 O O . TYR A 1 187 ? 6.162 4.620 3.309 1.00 88.81 187 TYR A O 1
ATOM 1499 N N . GLY A 1 188 ? 7.778 3.233 2.572 1.00 88.19 188 GLY A N 1
ATOM 1500 C CA . GLY A 1 188 ? 7.973 3.933 1.301 1.00 88.19 188 GLY A CA 1
ATOM 1501 C C . GLY A 1 188 ? 8.654 5.298 1.450 1.00 88.19 188 GLY A C 1
ATOM 1502 O O . GLY A 1 188 ? 9.442 5.516 2.375 1.00 88.19 188 GLY A O 1
ATOM 1503 N N . GLY A 1 189 ? 8.360 6.204 0.516 1.00 88.56 189 GLY A N 1
ATOM 1504 C CA . GLY A 1 189 ? 9.037 7.494 0.368 1.00 88.56 189 GLY A CA 1
ATOM 1505 C C . GLY A 1 189 ? 10.401 7.409 -0.327 1.00 88.56 189 GLY A C 1
ATOM 1506 O O . GLY A 1 189 ? 10.953 6.324 -0.548 1.00 88.56 189 GLY A O 1
ATOM 1507 N N . GLN A 1 190 ? 10.956 8.580 -0.653 1.00 91.62 190 GLN A N 1
ATOM 1508 C CA . GLN A 1 190 ? 12.133 8.722 -1.521 1.00 91.62 190 GLN A CA 1
ATOM 1509 C C . GLN A 1 190 ? 13.329 7.889 -1.033 1.00 91.62 190 GLN A C 1
ATOM 1511 O O . GLN A 1 190 ? 13.902 7.095 -1.779 1.00 91.62 190 GLN A O 1
ATOM 1516 N N . LYS A 1 191 ? 13.685 8.027 0.251 1.00 91.88 191 LYS A N 1
ATOM 1517 C CA . LYS A 1 191 ? 14.844 7.340 0.838 1.00 91.88 191 LYS A CA 1
ATOM 1518 C C . LYS A 1 191 ? 14.713 5.815 0.773 1.00 91.88 191 LYS A C 1
ATOM 1520 O O . LYS A 1 191 ? 15.664 5.150 0.377 1.00 91.88 191 LYS A O 1
ATOM 1525 N N . ALA A 1 192 ? 13.553 5.270 1.143 1.00 92.38 192 ALA A N 1
ATOM 1526 C CA . ALA A 1 192 ? 13.356 3.822 1.189 1.00 92.38 192 ALA A CA 1
ATOM 1527 C C . ALA A 1 192 ? 13.430 3.197 -0.210 1.00 92.38 192 ALA A C 1
ATOM 1529 O O . ALA A 1 192 ? 14.001 2.122 -0.371 1.00 92.38 192 ALA A O 1
ATOM 1530 N N . PHE A 1 193 ? 12.886 3.876 -1.226 1.00 95.12 193 PHE A N 1
ATOM 1531 C CA . PHE A 1 193 ? 12.970 3.386 -2.599 1.00 95.12 193 PHE A CA 1
ATOM 1532 C C . PHE A 1 193 ? 14.384 3.483 -3.175 1.00 95.12 193 PHE A C 1
ATOM 1534 O O . PHE A 1 193 ? 14.859 2.522 -3.777 1.00 95.12 193 PHE A O 1
ATOM 1541 N N . TYR A 1 194 ? 15.093 4.582 -2.910 1.00 96.38 194 TYR A N 1
ATOM 1542 C CA . TYR A 1 194 ? 16.500 4.714 -3.282 1.00 96.38 194 TYR A CA 1
ATOM 1543 C C . TYR A 1 194 ? 17.357 3.593 -2.666 1.00 96.38 194 TYR A C 1
ATOM 1545 O O . TYR A 1 194 ? 18.112 2.930 -3.371 1.00 96.38 194 TYR A O 1
ATOM 1553 N N . GLU A 1 195 ? 17.206 3.330 -1.364 1.00 95.31 195 GLU A N 1
ATOM 1554 C CA . GLU A 1 195 ? 17.927 2.253 -0.667 1.00 95.31 195 GLU A CA 1
ATOM 1555 C C . GLU A 1 195 ? 17.572 0.861 -1.217 1.00 95.31 195 GLU A C 1
ATOM 1557 O O . GLU A 1 195 ? 18.446 -0.002 -1.323 1.00 95.31 195 GLU A O 1
ATOM 1562 N N . ALA A 1 196 ? 16.316 0.642 -1.619 1.00 95.19 196 ALA A N 1
ATOM 1563 C CA . ALA A 1 196 ? 15.899 -0.603 -2.257 1.00 95.19 196 ALA A CA 1
ATOM 1564 C C . ALA A 1 196 ? 16.593 -0.810 -3.617 1.00 95.19 196 ALA A C 1
ATOM 1566 O O . ALA A 1 196 ? 17.086 -1.909 -3.877 1.00 95.19 196 ALA A O 1
ATOM 1567 N N . LEU A 1 197 ? 16.704 0.235 -4.446 1.00 97.00 197 LEU A N 1
ATOM 1568 C CA . LEU A 1 197 ? 17.451 0.193 -5.711 1.00 97.00 197 LEU A CA 1
ATOM 1569 C C . LEU A 1 197 ? 18.954 -0.042 -5.479 1.00 97.00 197 LEU A C 1
ATOM 1571 O O . LEU A 1 197 ? 19.543 -0.920 -6.109 1.00 97.00 197 LEU A O 1
ATOM 1575 N N . GLU A 1 198 ? 19.565 0.678 -4.530 1.00 96.81 198 GLU A N 1
ATOM 1576 C CA . GLU A 1 198 ? 20.976 0.506 -4.138 1.00 96.81 198 GLU A CA 1
ATOM 1577 C C . GLU A 1 198 ? 21.292 -0.928 -3.718 1.00 96.81 198 GLU A C 1
ATOM 1579 O O . GLU A 1 198 ? 22.308 -1.489 -4.131 1.00 96.81 198 GLU A O 1
ATOM 1584 N N . SER A 1 199 ? 20.397 -1.555 -2.947 1.00 94.88 199 SER A N 1
ATOM 1585 C CA . SER A 1 199 ? 20.584 -2.932 -2.478 1.00 94.88 199 SER A CA 1
ATOM 1586 C C . SER A 1 199 ? 20.704 -3.954 -3.615 1.00 94.88 199 SER A C 1
ATOM 1588 O O . SER A 1 199 ? 21.221 -5.050 -3.401 1.00 94.88 199 SER A O 1
ATOM 1590 N N . GLN A 1 200 ? 20.265 -3.587 -4.823 1.00 94.88 200 GLN A N 1
ATOM 1591 C CA . GLN A 1 200 ? 20.258 -4.434 -6.010 1.00 94.88 200 GLN A CA 1
ATOM 1592 C C . GLN A 1 200 ? 21.076 -3.865 -7.180 1.00 94.88 200 GLN A C 1
ATOM 1594 O O . GLN A 1 200 ? 20.975 -4.352 -8.311 1.00 94.88 200 GLN A O 1
ATOM 1599 N N . LEU A 1 201 ? 21.928 -2.866 -6.926 1.00 96.19 201 LEU A N 1
ATOM 1600 C CA . LEU A 1 201 ? 22.726 -2.189 -7.951 1.00 96.19 201 LEU A CA 1
ATOM 1601 C C . LEU A 1 201 ? 23.493 -3.170 -8.851 1.00 96.19 201 LEU A C 1
ATOM 1603 O O . LEU A 1 201 ? 23.496 -3.019 -10.070 1.00 96.19 201 LEU A O 1
ATOM 1607 N N . THR A 1 202 ? 24.133 -4.187 -8.267 1.00 95.88 202 THR A N 1
ATOM 1608 C CA . THR A 1 202 ? 24.940 -5.163 -9.017 1.00 95.88 202 THR A CA 1
ATOM 1609 C C . THR A 1 202 ? 24.126 -5.919 -10.062 1.00 95.88 202 THR A C 1
ATOM 1611 O O . THR A 1 202 ? 24.630 -6.165 -11.153 1.00 95.88 202 THR A O 1
ATOM 1614 N N . VAL A 1 203 ? 22.875 -6.267 -9.754 1.00 95.50 203 VAL A N 1
ATOM 1615 C CA . VAL A 1 203 ? 22.001 -6.978 -10.694 1.00 95.50 203 VAL A CA 1
ATOM 1616 C C . VAL A 1 203 ? 21.502 -6.023 -11.779 1.00 95.50 203 VAL A C 1
ATOM 1618 O O . VAL A 1 203 ? 21.521 -6.378 -12.954 1.00 95.50 203 VAL A O 1
ATOM 1621 N N . LEU A 1 204 ? 21.161 -4.781 -11.418 1.00 97.25 204 LEU A N 1
ATOM 1622 C CA . LEU A 1 204 ? 20.699 -3.762 -12.368 1.00 97.25 204 LEU A CA 1
ATOM 1623 C C . LEU A 1 204 ? 21.764 -3.353 -13.399 1.00 97.25 204 LEU A C 1
ATOM 1625 O O . LEU A 1 204 ? 21.419 -2.972 -14.513 1.00 97.25 204 LEU A O 1
ATOM 1629 N N . ARG A 1 205 ? 23.059 -3.470 -13.071 1.00 97.12 205 ARG A N 1
ATOM 1630 C CA . ARG A 1 205 ? 24.184 -3.072 -13.944 1.00 97.12 205 ARG A CA 1
ATOM 1631 C C . ARG A 1 205 ? 24.258 -3.797 -15.288 1.00 97.12 205 ARG A C 1
ATOM 1633 O O . ARG A 1 205 ? 24.952 -3.307 -16.173 1.00 97.12 205 ARG A O 1
ATOM 1640 N N . LYS A 1 206 ? 23.587 -4.941 -15.451 1.00 96.56 206 LYS A N 1
ATOM 1641 C CA . LYS A 1 206 ? 23.539 -5.642 -16.744 1.00 96.56 206 LYS A CA 1
ATOM 1642 C C . LYS A 1 206 ? 22.630 -4.955 -17.770 1.00 96.56 206 LYS A C 1
ATOM 1644 O O . LYS A 1 206 ? 22.741 -5.256 -18.953 1.00 96.56 206 LYS A O 1
ATOM 1649 N N . TYR A 1 207 ? 21.760 -4.046 -17.328 1.00 98.12 207 TYR A N 1
ATOM 1650 C CA . TYR A 1 207 ? 20.855 -3.300 -18.193 1.00 98.12 207 TYR A CA 1
ATOM 1651 C C . TYR A 1 207 ? 21.461 -1.953 -18.595 1.00 98.12 207 TYR A C 1
ATOM 1653 O O . TYR A 1 207 ? 21.997 -1.223 -17.762 1.00 98.12 207 TYR A O 1
ATOM 1661 N N . SER A 1 208 ? 21.362 -1.608 -19.878 1.00 97.56 208 SER A N 1
ATOM 1662 C CA . SER A 1 208 ? 21.904 -0.368 -20.441 1.00 97.56 208 SER A CA 1
ATOM 1663 C C . SER A 1 208 ? 21.035 0.862 -20.168 1.00 97.56 208 SER A C 1
ATOM 1665 O O . SER A 1 208 ? 21.528 1.988 -20.254 1.00 97.56 208 SER A O 1
ATOM 1667 N N . GLN A 1 209 ? 19.747 0.656 -19.879 1.00 98.56 209 GLN A N 1
ATOM 1668 C CA . GLN A 1 209 ? 18.780 1.704 -19.558 1.00 98.56 209 GLN A CA 1
ATOM 1669 C C . GLN A 1 209 ? 17.720 1.174 -18.589 1.00 98.56 209 GLN A C 1
ATOM 1671 O O . GLN A 1 209 ? 17.302 0.016 -18.689 1.00 98.56 209 GLN A O 1
ATOM 1676 N N . LEU A 1 210 ? 17.299 2.032 -17.660 1.00 98.75 210 LEU A N 1
ATOM 1677 C CA . LEU A 1 210 ? 16.207 1.767 -16.728 1.00 98.75 210 LEU A CA 1
ATOM 1678 C C . LEU A 1 210 ? 15.013 2.660 -17.079 1.00 98.75 210 LEU A C 1
ATOM 1680 O O . LEU A 1 210 ? 15.138 3.879 -17.143 1.00 98.75 210 LEU A O 1
ATOM 1684 N N . ASN A 1 211 ? 13.843 2.070 -17.265 1.00 98.62 211 ASN A N 1
ATOM 1685 C CA . ASN A 1 211 ? 12.622 2.781 -17.622 1.00 98.62 211 ASN A CA 1
ATOM 1686 C C . ASN A 1 211 ? 11.630 2.700 -16.466 1.00 98.62 211 ASN A C 1
ATOM 1688 O O . ASN A 1 211 ? 11.403 1.613 -15.940 1.00 98.62 211 ASN A O 1
ATOM 1692 N N . LEU A 1 212 ? 11.034 3.824 -16.076 1.00 98.38 212 LEU A N 1
ATOM 1693 C CA . LEU A 1 212 ? 9.942 3.863 -15.105 1.00 98.38 212 LEU A CA 1
ATOM 1694 C C . LEU A 1 212 ? 8.644 4.190 -15.839 1.00 98.38 212 LEU A C 1
ATOM 1696 O O . LEU A 1 212 ? 8.522 5.275 -16.405 1.00 98.38 212 LEU A O 1
ATOM 1700 N N . VAL A 1 213 ? 7.700 3.251 -15.821 1.00 97.12 213 VAL A N 1
ATOM 1701 C CA . VAL A 1 213 ? 6.386 3.401 -16.453 1.00 97.12 213 VAL A CA 1
ATOM 1702 C C . VAL A 1 213 ? 5.387 3.882 -15.408 1.00 97.12 213 VAL A C 1
ATOM 1704 O O . VAL A 1 213 ? 5.086 3.181 -14.437 1.00 97.12 213 VAL A O 1
ATOM 1707 N N . LEU A 1 214 ? 4.942 5.120 -15.569 1.00 93.25 214 LEU A N 1
ATOM 1708 C CA . LEU A 1 214 ? 4.016 5.801 -14.681 1.00 93.25 214 LEU A CA 1
ATOM 1709 C C . LEU A 1 214 ? 2.581 5.338 -14.964 1.00 93.25 214 LEU A C 1
ATOM 1711 O O . LEU A 1 214 ? 2.245 5.065 -16.111 1.00 93.25 214 LEU A O 1
ATOM 1715 N N . PRO A 1 215 ? 1.721 5.265 -13.939 1.00 87.19 215 PRO A N 1
ATOM 1716 C CA . PRO A 1 215 ? 0.338 4.872 -14.144 1.00 87.19 215 PRO A CA 1
ATOM 1717 C C . PRO A 1 215 ? -0.438 5.986 -14.853 1.00 87.19 215 PRO A C 1
ATOM 1719 O O . PRO A 1 215 ? -0.303 7.163 -14.520 1.00 87.19 215 PRO A O 1
ATOM 1722 N N . ASN A 1 216 ? -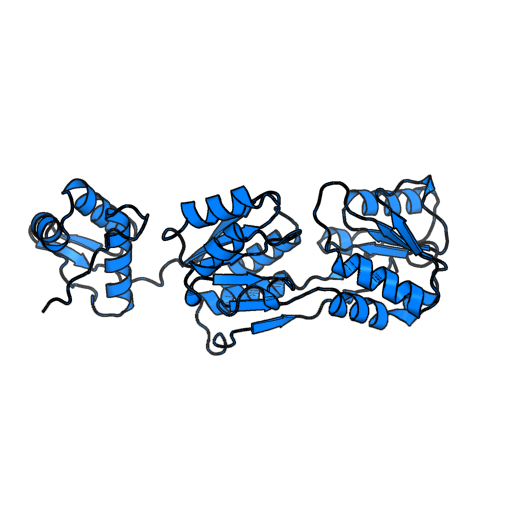1.328 5.605 -15.767 1.00 75.06 216 ASN A N 1
ATOM 1723 C CA . ASN A 1 216 ? -2.132 6.558 -16.539 1.00 75.06 216 ASN A CA 1
ATOM 1724 C C . ASN A 1 216 ? -3.273 7.188 -15.704 1.00 75.06 216 ASN A C 1
ATOM 1726 O O . ASN A 1 216 ? -3.551 8.383 -15.791 1.00 75.06 216 ASN A O 1
ATOM 1730 N N . LEU A 1 217 ? -3.941 6.385 -14.862 1.00 71.00 217 LEU A N 1
ATOM 1731 C CA . LEU A 1 217 ? -5.156 6.793 -14.131 1.00 71.00 217 LEU A CA 1
ATOM 1732 C C . LEU A 1 217 ? -5.011 6.811 -12.603 1.00 71.00 217 LEU A C 1
ATOM 1734 O O . LEU A 1 217 ? -5.924 7.269 -11.909 1.00 71.00 217 LEU A O 1
ATOM 1738 N N . ASP A 1 218 ? -3.881 6.333 -12.083 1.00 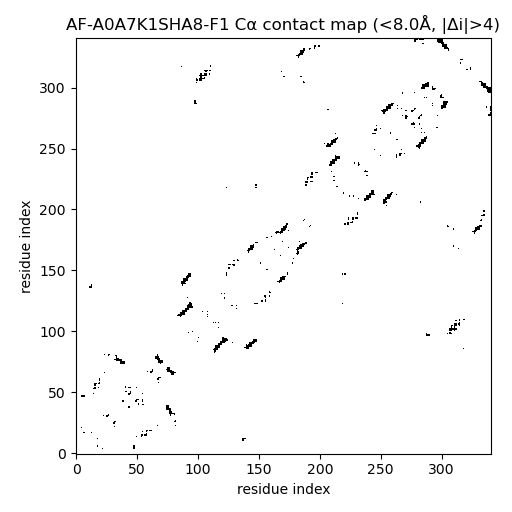76.06 218 ASP A N 1
ATOM 1739 C CA . ASP A 1 218 ? -3.660 6.170 -10.650 1.00 76.06 218 ASP A CA 1
ATOM 1740 C C . ASP A 1 218 ? -2.620 7.138 -10.104 1.00 76.06 218 ASP A C 1
ATOM 1742 O O . ASP A 1 218 ? -1.782 7.694 -10.809 1.00 76.06 218 ASP A O 1
ATOM 1746 N N . PHE A 1 219 ? -2.686 7.358 -8.795 1.00 80.38 219 PHE A N 1
ATOM 1747 C CA . PHE A 1 219 ? -1.686 8.160 -8.117 1.00 80.38 219 PHE A CA 1
ATOM 1748 C C . PHE A 1 219 ? -0.346 7.420 -8.052 1.00 80.38 219 PHE A C 1
ATOM 1750 O O . PHE A 1 219 ? -0.281 6.277 -7.597 1.00 80.38 219 PHE A O 1
ATOM 1757 N N . PHE A 1 220 ? 0.732 8.134 -8.375 1.00 86.00 220 PHE A N 1
ATOM 1758 C CA . PHE A 1 220 ? 2.103 7.692 -8.153 1.00 86.00 220 PHE A CA 1
ATOM 1759 C C . PHE A 1 220 ? 2.874 8.713 -7.313 1.00 86.00 220 PHE A C 1
ATOM 1761 O O . PHE A 1 220 ? 2.777 9.921 -7.531 1.00 86.00 220 PHE A O 1
ATOM 1768 N N . GLU A 1 221 ? 3.637 8.239 -6.328 1.00 85.62 221 GLU A N 1
ATOM 1769 C CA . GLU A 1 221 ? 4.382 9.118 -5.425 1.00 85.62 221 GLU A CA 1
ATOM 1770 C C . GLU A 1 221 ? 5.532 9.818 -6.165 1.00 85.62 221 GLU A C 1
ATOM 1772 O O . GLU A 1 221 ? 6.447 9.164 -6.669 1.00 85.62 221 GLU A O 1
ATOM 1777 N N . ALA A 1 222 ? 5.535 11.156 -6.164 1.00 88.12 222 ALA A N 1
ATOM 1778 C CA . ALA A 1 222 ? 6.620 11.955 -6.747 1.00 88.12 222 ALA A CA 1
ATOM 1779 C C . ALA A 1 222 ? 7.994 11.613 -6.137 1.00 88.12 222 ALA A C 1
ATOM 1781 O O . ALA A 1 222 ? 9.004 11.602 -6.839 1.00 88.12 222 ALA A O 1
ATOM 1782 N N . ASP A 1 223 ? 8.013 11.249 -4.854 1.00 89.75 223 ASP A N 1
ATOM 1783 C CA . ASP A 1 223 ? 9.173 10.726 -4.133 1.00 89.75 223 ASP A CA 1
ATOM 1784 C C . ASP A 1 223 ? 9.851 9.546 -4.846 1.00 89.75 223 ASP A C 1
ATOM 1786 O O . ASP A 1 223 ? 11.080 9.456 -4.863 1.00 89.75 223 ASP A O 1
ATOM 1790 N N . TYR A 1 224 ? 9.078 8.634 -5.449 1.00 93.06 224 TYR A N 1
ATOM 1791 C CA . TYR A 1 224 ? 9.641 7.491 -6.169 1.00 93.06 224 TYR A CA 1
ATOM 1792 C C . TYR A 1 224 ? 10.256 7.901 -7.502 1.00 93.06 224 TYR A C 1
ATOM 1794 O O . TYR A 1 224 ? 11.321 7.393 -7.850 1.00 93.06 224 TYR A O 1
ATOM 1802 N N . ILE A 1 225 ? 9.652 8.863 -8.204 1.00 95.56 225 ILE A N 1
ATOM 1803 C CA . ILE A 1 225 ? 10.228 9.438 -9.427 1.00 95.56 225 ILE A CA 1
ATOM 1804 C C . ILE A 1 225 ? 11.571 10.098 -9.099 1.00 95.56 225 ILE A C 1
ATOM 1806 O O . ILE A 1 225 ? 12.580 9.809 -9.740 1.00 95.56 225 ILE A O 1
ATOM 1810 N N . GLN A 1 226 ? 11.611 10.926 -8.052 1.00 95.88 226 GLN A N 1
ATOM 1811 C CA . GLN A 1 226 ? 12.832 11.606 -7.619 1.00 95.88 226 GLN A CA 1
ATOM 1812 C C . GLN A 1 226 ? 13.926 10.618 -7.204 1.00 95.88 226 GLN A C 1
ATOM 1814 O O . GLN A 1 226 ? 15.075 10.763 -7.620 1.00 95.88 226 GLN A O 1
ATOM 1819 N N . ALA A 1 227 ? 13.585 9.596 -6.414 1.00 97.19 227 ALA A N 1
ATOM 1820 C CA . ALA A 1 227 ? 14.526 8.550 -6.018 1.00 97.19 227 ALA A CA 1
ATOM 1821 C C . ALA A 1 227 ? 15.062 7.764 -7.224 1.00 97.19 227 ALA A C 1
ATOM 1823 O O . ALA A 1 227 ? 16.265 7.514 -7.293 1.00 97.19 227 ALA A O 1
ATOM 1824 N N . PHE A 1 228 ? 14.201 7.420 -8.186 1.00 98.44 228 PHE A N 1
ATOM 1825 C CA . PHE A 1 228 ? 14.591 6.721 -9.411 1.00 98.44 228 PHE A CA 1
ATOM 1826 C C . PHE A 1 228 ? 15.570 7.548 -10.251 1.00 98.44 228 PHE A C 1
ATOM 1828 O O . PHE A 1 228 ? 16.646 7.068 -10.607 1.00 98.44 228 PHE A O 1
ATOM 1835 N N . GLN A 1 229 ? 15.237 8.816 -10.510 1.00 98.44 229 GLN A N 1
ATOM 1836 C CA . GLN A 1 229 ? 16.091 9.741 -11.259 1.00 98.44 229 GLN A CA 1
ATOM 1837 C C . GLN A 1 229 ? 17.435 9.961 -10.558 1.00 98.44 229 GLN A C 1
ATOM 1839 O O . GLN A 1 229 ? 18.490 9.934 -11.199 1.00 98.44 229 GLN A O 1
ATOM 1844 N N . GLN A 1 230 ? 17.412 10.144 -9.233 1.00 98.50 230 GLN A N 1
ATOM 1845 C CA . GLN A 1 230 ? 18.614 10.309 -8.422 1.00 98.50 230 GLN A CA 1
ATOM 1846 C C . GLN A 1 230 ? 19.502 9.064 -8.484 1.00 98.50 230 GLN A C 1
ATOM 1848 O O . GLN A 1 230 ? 20.708 9.197 -8.681 1.00 98.50 230 GLN A O 1
ATOM 1853 N N . PHE A 1 231 ? 18.922 7.869 -8.346 1.00 98.62 231 PHE A N 1
ATOM 1854 C CA . PHE A 1 231 ? 19.642 6.601 -8.449 1.00 98.62 231 PHE A CA 1
ATOM 1855 C C . PHE A 1 231 ? 20.292 6.443 -9.826 1.00 98.62 231 PHE A C 1
ATOM 1857 O O . PHE A 1 231 ? 21.494 6.188 -9.908 1.00 98.62 231 PHE A O 1
ATOM 1864 N N . CYS A 1 232 ? 19.532 6.669 -10.901 1.00 98.62 232 CYS A N 1
ATOM 1865 C CA . CYS A 1 232 ? 20.047 6.537 -12.261 1.00 98.62 232 CYS A CA 1
ATOM 1866 C C . CYS A 1 232 ? 21.186 7.524 -12.531 1.00 98.62 232 CYS A C 1
ATOM 1868 O O . CYS A 1 232 ? 22.243 7.124 -13.008 1.00 98.62 232 CYS A O 1
ATOM 1870 N N . THR A 1 233 ? 21.019 8.789 -12.136 1.00 98.31 233 THR A N 1
ATOM 1871 C CA . THR A 1 233 ? 22.054 9.823 -12.293 1.00 98.31 233 THR A CA 1
ATOM 1872 C C . THR A 1 233 ? 23.310 9.498 -11.487 1.00 98.31 233 THR A C 1
ATOM 1874 O O . THR A 1 233 ? 24.424 9.649 -11.976 1.00 98.31 233 THR A O 1
ATOM 1877 N N . ARG A 1 234 ? 23.154 9.041 -10.239 1.00 98.44 234 ARG A N 1
ATOM 1878 C CA . ARG A 1 234 ? 24.276 8.753 -9.332 1.00 98.44 234 ARG A CA 1
ATOM 1879 C C . ARG A 1 234 ? 25.134 7.571 -9.785 1.00 98.44 234 ARG A C 1
ATOM 1881 O O . ARG A 1 234 ? 26.302 7.499 -9.393 1.00 98.44 234 ARG A O 1
ATOM 1888 N N . HIS A 1 235 ? 24.543 6.655 -10.546 1.00 98.38 235 HIS A N 1
ATOM 1889 C CA . HIS A 1 235 ? 25.170 5.425 -11.026 1.00 98.38 235 HIS A CA 1
ATOM 1890 C C . HIS A 1 235 ? 25.384 5.399 -12.540 1.00 98.38 235 HIS A C 1
ATOM 1892 O O . HIS A 1 235 ? 25.773 4.355 -13.059 1.00 98.38 235 HIS A O 1
ATOM 1898 N N . ASP A 1 236 ? 25.185 6.519 -13.234 1.00 98.00 236 ASP A N 1
ATOM 1899 C CA . ASP A 1 236 ? 25.395 6.657 -14.681 1.00 98.00 236 ASP A CA 1
ATOM 1900 C C . ASP A 1 236 ? 24.535 5.698 -15.532 1.00 98.00 236 ASP A C 1
ATOM 1902 O O . ASP A 1 236 ? 24.988 5.166 -16.546 1.00 98.00 236 ASP A O 1
ATOM 1906 N N . PHE A 1 237 ? 23.287 5.448 -15.123 1.00 98.50 237 PHE A N 1
ATOM 1907 C CA . PHE A 1 237 ? 22.303 4.769 -15.971 1.00 98.50 237 PHE A CA 1
ATOM 1908 C C . PHE A 1 237 ? 21.625 5.770 -16.909 1.00 98.50 237 PHE A C 1
ATOM 1910 O O . PHE A 1 237 ? 21.174 6.831 -16.471 1.00 98.50 237 PHE A O 1
ATOM 1917 N N . ASN A 1 238 ? 21.450 5.389 -18.177 1.00 98.38 238 ASN A N 1
ATOM 1918 C CA . ASN A 1 238 ? 20.418 6.012 -19.003 1.00 98.38 238 ASN A CA 1
ATOM 1919 C C . ASN A 1 238 ? 19.052 5.677 -18.401 1.00 98.38 238 ASN A C 1
ATOM 1921 O O . ASN A 1 238 ? 18.846 4.558 -17.919 1.00 98.38 238 ASN A O 1
ATOM 1925 N N . PHE A 1 239 ? 18.116 6.621 -18.438 1.00 98.50 239 PHE A N 1
ATOM 1926 C CA . PHE A 1 239 ? 16.769 6.364 -17.953 1.00 98.50 239 PHE A CA 1
ATOM 1927 C C . PHE A 1 239 ? 15.707 7.153 -18.707 1.00 98.50 239 PHE A C 1
ATOM 1929 O O . PHE A 1 239 ? 15.978 8.227 -19.245 1.00 98.50 239 PHE A O 1
ATOM 1936 N N . GLN A 1 240 ? 14.488 6.624 -18.694 1.00 98.12 240 GLN A N 1
ATOM 1937 C CA . GLN A 1 240 ? 13.313 7.267 -19.269 1.00 98.12 240 GLN A CA 1
ATOM 1938 C C . GLN A 1 240 ? 12.119 7.134 -18.321 1.00 98.12 240 GLN A C 1
ATOM 1940 O O . GLN A 1 240 ? 11.959 6.120 -17.640 1.00 98.12 240 GLN A O 1
ATOM 1945 N N . LEU A 1 241 ? 11.295 8.181 -18.271 1.00 97.69 241 LEU A N 1
ATOM 1946 C CA . LEU A 1 241 ? 9.958 8.127 -17.687 1.00 97.69 241 LEU A CA 1
ATOM 1947 C C . LEU A 1 241 ? 8.964 7.954 -18.836 1.00 97.69 241 LEU A C 1
ATOM 1949 O O . LEU A 1 241 ? 9.035 8.704 -19.811 1.00 97.69 241 LEU A O 1
ATOM 1953 N N . LEU A 1 242 ? 8.096 6.955 -18.732 1.00 96.12 242 LEU A N 1
ATOM 1954 C CA . LEU A 1 242 ? 7.094 6.611 -19.737 1.00 96.12 242 LEU A CA 1
ATOM 1955 C C . LEU A 1 242 ? 5.704 6.790 -19.124 1.00 96.12 242 LEU A C 1
ATOM 1957 O O . LEU A 1 242 ? 5.486 6.329 -18.009 1.00 96.12 242 LEU A O 1
ATOM 1961 N N . ASP A 1 243 ? 4.787 7.445 -19.833 1.00 89.44 243 ASP A N 1
ATOM 1962 C CA . ASP A 1 243 ? 3.389 7.602 -19.388 1.00 89.44 243 ASP A CA 1
ATOM 1963 C C . ASP A 1 243 ? 2.520 6.380 -19.744 1.00 89.44 243 ASP A C 1
ATOM 1965 O O . ASP A 1 243 ? 1.473 6.151 -19.146 1.00 89.44 243 ASP A O 1
ATOM 1969 N N . GLU A 1 244 ? 2.954 5.612 -20.742 1.00 87.25 244 GLU A N 1
ATOM 1970 C CA . GLU A 1 244 ? 2.355 4.363 -21.208 1.00 87.25 244 GLU A CA 1
ATOM 1971 C C . GLU A 1 244 ? 3.472 3.515 -21.820 1.00 87.25 244 GLU A C 1
ATOM 1973 O O . GLU A 1 244 ? 4.443 4.065 -22.356 1.00 87.25 244 GLU A O 1
ATOM 1978 N N . LEU A 1 245 ? 3.352 2.190 -21.743 1.00 93.44 245 LEU A N 1
ATOM 1979 C CA . LEU A 1 245 ? 4.281 1.286 -22.400 1.00 93.44 245 LEU A CA 1
ATOM 1980 C C . LEU A 1 245 ? 3.660 0.648 -23.640 1.00 93.44 245 LEU A C 1
ATOM 1982 O O . LEU A 1 245 ? 2.725 -0.149 -23.556 1.00 93.44 245 LEU A O 1
ATOM 1986 N N . THR A 1 246 ? 4.249 0.928 -24.798 1.00 93.69 246 THR A N 1
ATOM 1987 C CA . THR A 1 246 ? 3.887 0.287 -26.064 1.00 93.69 246 THR A CA 1
ATOM 1988 C C . THR A 1 246 ? 5.011 -0.618 -26.560 1.00 93.69 246 THR A C 1
ATOM 1990 O O . THR A 1 246 ? 6.161 -0.503 -26.138 1.00 93.69 246 THR A O 1
ATOM 1993 N N . GLU A 1 247 ? 4.713 -1.514 -27.505 1.00 93.56 247 GLU A N 1
ATOM 1994 C CA . GLU A 1 247 ? 5.727 -2.408 -28.085 1.00 93.56 247 GLU A CA 1
ATOM 1995 C C . GLU A 1 247 ? 6.908 -1.647 -28.709 1.00 93.56 247 GLU A C 1
ATOM 1997 O O . GLU A 1 247 ? 8.037 -2.131 -28.679 1.00 93.56 247 GLU A O 1
ATOM 2002 N N . THR A 1 248 ? 6.681 -0.435 -29.231 1.00 93.69 248 THR A N 1
ATOM 2003 C CA . THR A 1 248 ? 7.749 0.385 -29.824 1.00 93.69 248 THR A CA 1
ATOM 2004 C C . THR A 1 248 ? 8.736 0.944 -28.804 1.00 93.69 248 THR A C 1
ATOM 2006 O O . THR A 1 248 ? 9.843 1.323 -29.184 1.00 93.69 248 THR A O 1
ATOM 2009 N N . ASP A 1 249 ? 8.365 0.968 -27.525 1.00 96.00 249 ASP A N 1
ATOM 2010 C CA . ASP A 1 249 ? 9.229 1.414 -26.432 1.00 96.00 249 ASP A CA 1
ATOM 2011 C C . ASP A 1 249 ? 10.126 0.279 -25.902 1.00 96.00 249 ASP A C 1
ATOM 2013 O O . ASP A 1 249 ? 11.077 0.527 -25.151 1.00 96.00 249 ASP A O 1
ATOM 2017 N N . ILE A 1 250 ? 9.844 -0.981 -26.268 1.00 97.88 250 ILE A N 1
ATOM 2018 C CA . ILE A 1 250 ? 10.516 -2.158 -25.706 1.00 97.88 250 ILE A CA 1
ATOM 2019 C C . ILE A 1 250 ? 11.812 -2.468 -26.461 1.00 97.88 250 ILE A C 1
ATOM 2021 O O . ILE A 1 250 ? 11.820 -2.892 -27.615 1.00 97.88 250 ILE A O 1
ATOM 2025 N N . CYS A 1 251 ? 12.938 -2.309 -25.769 1.00 97.69 251 CYS A N 1
ATOM 2026 C CA . CYS A 1 251 ? 14.281 -2.468 -26.306 1.00 97.69 251 CYS A CA 1
ATOM 2027 C C . CYS A 1 251 ? 15.081 -3.497 -25.502 1.00 97.69 251 CYS A C 1
ATOM 2029 O O . CYS A 1 251 ? 15.077 -3.489 -24.270 1.00 97.69 251 CYS A O 1
ATOM 2031 N N . LEU A 1 252 ? 15.828 -4.350 -26.209 1.00 97.88 252 LEU A N 1
ATOM 2032 C CA . LEU A 1 252 ? 16.717 -5.337 -25.595 1.00 97.88 252 LEU A CA 1
ATOM 2033 C C . LEU A 1 252 ? 17.764 -4.685 -24.686 1.00 97.88 252 LEU A C 1
ATOM 2035 O O . LEU A 1 252 ? 18.247 -3.584 -24.949 1.00 97.88 252 LEU A O 1
ATOM 2039 N N . HIS A 1 253 ? 18.163 -5.428 -23.659 1.00 97.62 253 HIS A N 1
ATOM 2040 C CA . HIS A 1 253 ? 19.103 -5.046 -22.608 1.00 97.62 253 HIS A CA 1
ATOM 2041 C C . HIS A 1 253 ? 18.633 -3.868 -21.744 1.00 97.62 253 HIS A C 1
ATOM 2043 O O . HIS A 1 253 ? 19.449 -3.234 -21.078 1.00 97.62 253 HIS A O 1
ATOM 2049 N N . GLN A 1 254 ? 17.331 -3.585 -21.697 1.00 98.44 254 GLN A N 1
ATOM 2050 C CA . GLN A 1 254 ? 16.753 -2.578 -20.805 1.00 98.44 254 GLN A CA 1
ATOM 2051 C C . GLN A 1 254 ? 15.886 -3.217 -19.722 1.00 98.44 254 GLN A C 1
ATOM 2053 O O . GLN A 1 254 ? 15.391 -4.332 -19.894 1.00 98.44 254 GLN A O 1
ATOM 2058 N N . ALA A 1 255 ? 15.699 -2.509 -18.608 1.00 98.38 255 ALA A N 1
ATOM 2059 C CA . ALA A 1 255 ? 14.787 -2.915 -17.544 1.00 98.38 255 ALA A CA 1
ATOM 2060 C C . ALA A 1 255 ? 13.626 -1.932 -17.398 1.00 98.38 255 ALA A C 1
ATOM 2062 O O . ALA A 1 255 ? 13.821 -0.720 -17.449 1.00 98.38 255 ALA A O 1
ATOM 2063 N N . TYR A 1 256 ? 12.431 -2.467 -17.171 1.00 98.50 256 TYR A N 1
ATOM 2064 C CA . TYR A 1 256 ? 11.183 -1.724 -17.078 1.00 98.50 256 TYR A CA 1
ATOM 2065 C C . TYR A 1 256 ? 10.573 -1.907 -15.690 1.00 98.50 256 TYR A C 1
ATOM 2067 O O . TYR A 1 256 ? 10.259 -3.021 -15.268 1.00 98.50 256 TYR A O 1
ATOM 2075 N N . PHE A 1 257 ? 10.421 -0.796 -14.981 1.00 97.94 257 PHE A N 1
ATOM 2076 C CA . PHE A 1 257 ? 9.737 -0.695 -13.705 1.00 97.94 257 PHE A CA 1
ATOM 2077 C C . PHE A 1 257 ? 8.286 -0.297 -13.977 1.00 97.94 257 PHE A C 1
ATOM 2079 O O . PHE A 1 257 ? 8.006 0.870 -14.238 1.00 97.94 257 PHE A O 1
ATOM 2086 N N . VAL A 1 258 ? 7.383 -1.274 -13.954 1.00 95.31 258 VAL A N 1
ATOM 2087 C CA . VAL A 1 258 ? 5.967 -1.107 -14.306 1.00 95.31 258 VAL A CA 1
ATOM 2088 C C . VAL A 1 258 ? 5.096 -0.962 -13.071 1.00 95.31 258 VAL A C 1
ATOM 2090 O O . VAL A 1 258 ? 5.311 -1.631 -12.054 1.00 95.31 258 VAL A O 1
ATOM 2093 N N . THR A 1 259 ? 4.115 -0.069 -13.145 1.00 91.44 259 THR A N 1
ATOM 2094 C CA . THR A 1 259 ? 3.266 0.278 -12.000 1.00 91.44 259 THR A CA 1
ATOM 2095 C C . THR A 1 259 ? 1.937 -0.458 -11.999 1.00 91.44 259 THR A C 1
ATOM 2097 O O . THR A 1 259 ? 1.469 -0.854 -10.927 1.00 91.44 259 THR A O 1
ATOM 2100 N N . ASP A 1 260 ? 1.384 -0.732 -13.178 1.00 88.31 260 ASP A N 1
ATOM 2101 C CA . ASP A 1 260 ? 0.144 -1.473 -13.338 1.00 88.31 260 ASP A CA 1
ATOM 2102 C C . ASP A 1 260 ? 0.333 -2.837 -14.023 1.00 88.31 260 ASP A C 1
ATOM 2104 O O . ASP A 1 260 ? 1.430 -3.274 -14.378 1.00 88.31 260 ASP A O 1
ATOM 2108 N N . SER A 1 261 ? -0.773 -3.574 -14.115 1.00 88.62 261 SER A N 1
ATOM 2109 C CA . SER A 1 261 ? -0.767 -4.921 -14.688 1.00 88.62 261 SER A CA 1
ATOM 2110 C C . SER A 1 261 ? -0.872 -4.930 -16.205 1.00 88.62 261 SER A C 1
ATOM 2112 O O . SER A 1 261 ? -0.510 -5.940 -16.799 1.00 88.62 261 SER A O 1
ATOM 2114 N N . ALA A 1 262 ? -1.375 -3.859 -16.820 1.00 90.56 262 ALA A N 1
ATOM 2115 C CA . ALA A 1 262 ? -1.494 -3.776 -18.266 1.00 90.56 262 ALA A CA 1
ATOM 2116 C C . ALA A 1 262 ? -0.095 -3.699 -18.883 1.00 90.56 262 ALA A C 1
ATOM 2118 O O . ALA A 1 262 ? 0.243 -4.550 -19.700 1.00 90.56 262 ALA A O 1
ATOM 2119 N N . ASP A 1 263 ? 0.759 -2.804 -18.382 1.00 93.19 263 ASP A N 1
ATOM 2120 C CA . ASP A 1 263 ? 2.144 -2.671 -18.848 1.00 93.19 263 ASP A CA 1
ATOM 2121 C C . ASP A 1 263 ? 2.974 -3.934 -18.577 1.00 93.19 263 ASP A C 1
ATOM 2123 O O . ASP A 1 263 ? 3.789 -4.358 -19.403 1.00 93.19 263 ASP A O 1
ATOM 2127 N N . LEU A 1 264 ? 2.747 -4.583 -17.426 1.00 93.88 264 LEU A N 1
ATOM 2128 C CA . LEU A 1 264 ? 3.369 -5.871 -17.121 1.00 93.88 264 LEU A CA 1
ATOM 2129 C C . LEU A 1 264 ? 2.994 -6.934 -18.161 1.00 93.88 264 LEU A C 1
ATOM 2131 O O . LEU A 1 264 ? 3.863 -7.675 -18.620 1.00 93.88 264 LEU A O 1
ATOM 2135 N N . ILE A 1 265 ? 1.709 -7.031 -18.509 1.00 93.31 265 ILE A N 1
ATOM 2136 C CA . ILE A 1 265 ? 1.227 -7.983 -19.513 1.00 93.31 265 ILE A CA 1
ATOM 2137 C C . ILE A 1 265 ? 1.823 -7.642 -20.880 1.00 93.31 265 ILE A C 1
ATOM 2139 O O . ILE A 1 265 ? 2.361 -8.543 -21.515 1.00 93.31 265 ILE A O 1
ATOM 2143 N N . THR A 1 266 ? 1.839 -6.366 -21.280 1.00 94.50 266 THR A N 1
ATOM 2144 C CA . THR A 1 266 ? 2.462 -5.910 -22.534 1.00 94.50 266 THR A CA 1
ATOM 2145 C C . THR A 1 266 ? 3.916 -6.378 -22.647 1.00 94.50 266 THR A C 1
ATOM 2147 O O . THR A 1 266 ? 4.300 -6.945 -23.669 1.00 94.50 266 THR A O 1
ATOM 2150 N N . LEU A 1 267 ? 4.726 -6.233 -21.589 1.00 95.56 267 LEU A N 1
ATOM 2151 C CA . LEU A 1 267 ? 6.119 -6.713 -21.584 1.00 95.56 267 LEU A CA 1
ATOM 2152 C C . LEU A 1 267 ? 6.236 -8.229 -21.686 1.00 95.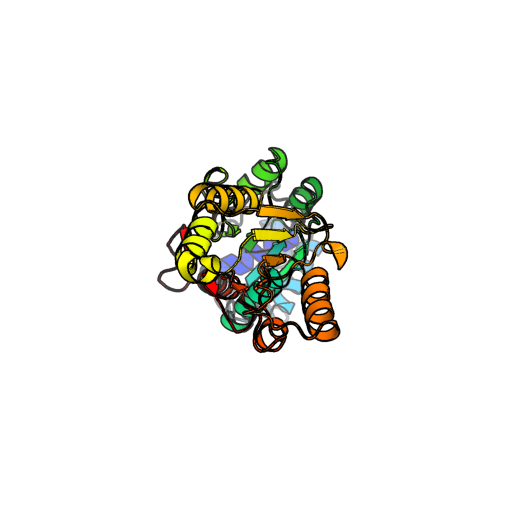56 267 LEU A C 1
ATOM 2154 O O . LEU A 1 267 ? 7.092 -8.736 -22.415 1.00 95.56 267 LEU A O 1
ATOM 2158 N N . VAL A 1 268 ? 5.418 -8.960 -20.926 1.00 95.00 268 VAL A N 1
ATOM 2159 C CA . VAL A 1 268 ? 5.454 -10.425 -20.930 1.00 95.00 268 VAL A CA 1
ATOM 2160 C C . VAL A 1 268 ? 5.039 -10.959 -22.301 1.00 95.00 268 VAL A C 1
ATOM 2162 O O . VAL A 1 268 ? 5.728 -11.830 -22.836 1.00 95.00 268 VAL A O 1
ATOM 2165 N N . ASP A 1 269 ? 3.973 -10.419 -22.887 1.00 95.25 269 ASP A N 1
ATOM 2166 C CA . ASP A 1 269 ? 3.472 -10.823 -24.200 1.00 95.25 269 ASP A CA 1
ATOM 2167 C C . ASP A 1 269 ? 4.479 -10.482 -25.300 1.00 95.25 269 ASP A C 1
ATOM 2169 O O . ASP A 1 269 ? 4.835 -11.360 -26.090 1.00 95.25 269 ASP A O 1
ATOM 2173 N N . TYR A 1 270 ? 5.027 -9.261 -25.304 1.00 96.62 270 TYR A N 1
ATOM 2174 C CA . TYR A 1 270 ? 6.069 -8.862 -26.252 1.00 96.62 270 TYR A CA 1
ATOM 2175 C C . TYR A 1 270 ? 7.281 -9.798 -26.186 1.00 96.62 270 TYR A C 1
ATOM 2177 O O . TYR A 1 270 ? 7.760 -10.283 -27.217 1.00 96.62 270 TYR A O 1
ATOM 2185 N N . SER A 1 271 ? 7.750 -10.106 -24.971 1.00 95.69 271 SER A N 1
ATOM 2186 C CA . SER A 1 271 ? 8.882 -11.008 -24.751 1.00 95.69 271 SER A CA 1
ATOM 2187 C C . SER A 1 271 ? 8.605 -12.407 -25.301 1.00 95.69 271 SER A C 1
ATOM 2189 O O . SER A 1 271 ? 9.478 -13.002 -25.928 1.00 95.69 271 SER A O 1
ATOM 2191 N N . GLN A 1 272 ? 7.395 -12.937 -25.103 1.00 94.06 272 GLN A N 1
ATOM 2192 C CA . GLN A 1 272 ? 7.018 -14.258 -25.610 1.00 94.06 272 GLN A CA 1
ATOM 2193 C C . GLN A 1 272 ? 6.908 -14.285 -27.136 1.00 94.06 272 GLN A C 1
ATOM 2195 O O . GLN A 1 272 ? 7.433 -15.206 -27.764 1.00 94.06 272 GLN A O 1
ATOM 2200 N N . GLN A 1 273 ? 6.268 -13.279 -27.735 1.00 96.50 273 GLN A N 1
ATOM 2201 C CA . GLN A 1 273 ? 6.083 -13.187 -29.186 1.00 96.50 273 GLN A CA 1
ATOM 2202 C C . GLN A 1 273 ? 7.415 -13.110 -29.941 1.00 96.50 273 GLN A C 1
ATOM 2204 O O . GLN A 1 273 ? 7.550 -13.693 -31.016 1.00 96.50 273 GLN A O 1
ATOM 2209 N N . HIS A 1 274 ? 8.410 -12.446 -29.353 1.00 96.50 274 HIS A N 1
ATOM 2210 C CA . HIS A 1 274 ? 9.736 -12.265 -29.945 1.00 96.50 274 HIS A CA 1
ATOM 2211 C C . HIS A 1 274 ? 10.782 -13.265 -29.424 1.00 96.50 274 HIS A C 1
ATOM 2213 O O . HIS A 1 274 ? 11.961 -13.161 -29.761 1.00 96.50 274 HIS A O 1
ATOM 2219 N N . ALA A 1 275 ? 10.358 -14.255 -28.627 1.00 95.81 275 ALA A N 1
ATOM 2220 C CA . ALA A 1 275 ? 11.216 -15.266 -28.006 1.00 95.81 275 ALA A CA 1
ATOM 2221 C C . ALA A 1 275 ? 12.394 -14.683 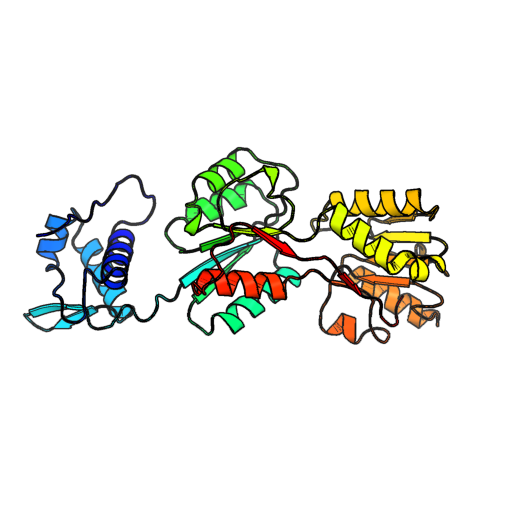-27.190 1.00 95.81 275 ALA A C 1
ATOM 2223 O O . ALA A 1 275 ? 13.466 -15.285 -27.115 1.00 95.81 275 ALA A O 1
ATOM 2224 N N . HIS A 1 276 ? 12.186 -13.524 -26.566 1.00 96.12 276 HIS A N 1
ATOM 2225 C CA . HIS A 1 276 ? 13.125 -12.900 -25.638 1.00 96.12 276 HIS A CA 1
ATOM 2226 C C . HIS A 1 276 ? 12.964 -13.476 -24.228 1.00 96.12 276 HIS A C 1
ATOM 2228 O O . HIS A 1 276 ? 11.861 -13.838 -23.804 1.00 96.12 276 HIS A O 1
ATOM 2234 N N . GLN A 1 277 ? 14.066 -13.563 -23.487 1.00 95.62 277 GLN A N 1
ATOM 2235 C CA . GLN A 1 277 ? 14.099 -14.055 -22.114 1.00 95.62 277 GLN A CA 1
ATOM 2236 C C . GLN A 1 277 ? 14.073 -12.900 -21.112 1.00 95.62 277 GLN A C 1
ATOM 2238 O O . GLN A 1 277 ? 15.029 -12.128 -21.000 1.00 95.62 277 GLN A O 1
ATOM 2243 N N . LEU A 1 278 ? 13.011 -12.821 -20.307 1.00 96.44 278 LEU A N 1
ATOM 2244 C CA . LEU A 1 278 ? 13.002 -11.924 -19.151 1.00 96.44 278 LEU A CA 1
ATOM 2245 C C . LEU A 1 278 ? 14.107 -12.317 -18.154 1.00 96.44 278 LEU A C 1
ATOM 2247 O O . LEU A 1 278 ? 14.441 -13.491 -18.008 1.00 96.44 278 LEU A O 1
ATOM 2251 N N . GLY A 1 279 ? 14.705 -11.319 -17.506 1.00 95.25 279 GLY A N 1
ATOM 2252 C CA . GLY A 1 279 ? 15.878 -11.461 -16.641 1.00 95.25 279 GLY A CA 1
ATOM 2253 C C . GLY A 1 279 ? 17.214 -11.575 -17.378 1.00 95.25 279 GLY A C 1
ATOM 2254 O O . GLY A 1 279 ? 18.261 -11.495 -16.736 1.00 95.25 279 GLY A O 1
ATOM 2255 N N . GLN A 1 280 ? 17.221 -11.720 -18.705 1.00 93.94 280 GLN A N 1
ATOM 2256 C CA . GLN A 1 280 ? 18.448 -11.742 -19.513 1.00 93.94 280 GLN A CA 1
ATOM 2257 C C . GLN A 1 280 ? 18.400 -10.680 -20.608 1.00 93.94 280 GLN A C 1
ATOM 2259 O O . GLN A 1 280 ? 19.161 -9.717 -20.559 1.00 93.94 280 GLN A O 1
ATOM 2264 N N . ASP A 1 281 ? 17.458 -10.828 -21.534 1.00 96.94 281 ASP A N 1
ATOM 2265 C CA . ASP A 1 281 ? 17.259 -9.938 -22.675 1.00 96.94 281 ASP A CA 1
ATOM 2266 C C . ASP A 1 281 ? 16.489 -8.675 -22.280 1.00 96.94 281 ASP A C 1
ATOM 2268 O O . ASP A 1 281 ? 16.751 -7.596 -22.800 1.00 96.94 281 ASP A O 1
ATOM 2272 N N . LEU A 1 282 ? 15.542 -8.799 -21.348 1.00 97.62 282 LEU A N 1
ATOM 2273 C CA . LEU A 1 282 ? 14.700 -7.708 -20.852 1.00 97.62 282 LEU A CA 1
ATOM 2274 C C . LEU A 1 282 ? 14.546 -7.830 -19.336 1.00 97.62 282 LEU A C 1
ATOM 2276 O O . LEU A 1 282 ? 14.381 -8.926 -18.809 1.00 97.62 282 LEU A O 1
ATOM 2280 N N . GLY A 1 283 ? 14.606 -6.718 -18.615 1.00 97.75 283 GLY A N 1
ATOM 2281 C CA . GLY A 1 283 ? 14.313 -6.667 -17.185 1.00 97.75 283 GLY A CA 1
ATOM 2282 C C . GLY A 1 283 ? 12.885 -6.211 -16.945 1.00 97.75 283 GLY A C 1
ATOM 2283 O O . GLY A 1 283 ? 12.434 -5.254 -17.567 1.00 97.75 283 GLY A O 1
ATOM 2284 N N . VAL A 1 284 ? 12.178 -6.853 -16.021 1.00 97.56 284 VAL A N 1
ATOM 2285 C CA . VAL A 1 284 ? 10.844 -6.407 -15.599 1.00 97.56 284 VAL A CA 1
ATOM 2286 C C . VAL A 1 284 ? 10.773 -6.400 -14.087 1.00 97.56 284 VAL A C 1
ATOM 2288 O O . VAL A 1 284 ? 11.078 -7.412 -13.456 1.00 97.56 284 VAL A O 1
ATOM 2291 N N . VAL A 1 285 ? 10.346 -5.275 -13.519 1.00 97.44 285 VAL A N 1
ATOM 2292 C CA . VAL A 1 285 ? 10.112 -5.082 -12.088 1.00 97.44 285 VAL A CA 1
ATOM 2293 C C . VAL A 1 285 ? 8.726 -4.473 -11.903 1.00 97.44 285 VAL A C 1
ATOM 2295 O O . VAL A 1 285 ? 8.448 -3.409 -12.437 1.00 97.44 285 VAL A O 1
ATOM 2298 N N . SER A 1 286 ? 7.854 -5.119 -11.137 1.00 95.00 286 SER A N 1
ATOM 2299 C CA . SER A 1 286 ? 6.503 -4.616 -10.856 1.00 95.00 286 SER A CA 1
ATOM 2300 C C . SER A 1 286 ? 6.447 -3.890 -9.509 1.00 95.00 286 SER A C 1
ATOM 2302 O O . SER A 1 286 ? 6.954 -4.401 -8.511 1.00 95.00 286 SER A O 1
ATOM 2304 N N . PHE A 1 287 ? 5.778 -2.736 -9.438 1.00 91.94 287 PHE A N 1
ATOM 2305 C CA . PHE A 1 287 ? 5.421 -2.096 -8.158 1.00 91.94 287 PHE A CA 1
ATOM 2306 C C . PHE A 1 287 ? 4.274 -2.799 -7.426 1.00 91.94 287 PHE A C 1
ATOM 2308 O O . PHE A 1 287 ? 4.000 -2.493 -6.269 1.00 91.94 287 PHE A O 1
ATOM 2315 N N . THR A 1 288 ? 3.606 -3.740 -8.089 1.00 86.31 288 THR A N 1
ATOM 2316 C CA . THR A 1 288 ? 2.519 -4.523 -7.509 1.00 86.31 288 THR A CA 1
ATOM 2317 C C . THR A 1 288 ? 2.972 -5.964 -7.285 1.00 86.31 288 THR A C 1
ATOM 2319 O O . THR A 1 288 ? 3.394 -6.653 -8.218 1.00 86.31 288 THR A O 1
ATOM 2322 N N . GLU A 1 289 ? 2.844 -6.454 -6.052 1.00 88.69 289 GLU A N 1
ATOM 2323 C CA . GLU A 1 289 ? 3.040 -7.865 -5.719 1.00 88.69 289 GLU A CA 1
ATOM 2324 C C . GLU A 1 289 ? 1.701 -8.558 -5.446 1.00 88.69 289 GLU A C 1
ATOM 2326 O O . GLU A 1 289 ? 0.924 -8.109 -4.609 1.00 88.69 289 GLU A O 1
ATOM 2331 N N . ASN A 1 290 ? 1.456 -9.696 -6.100 1.00 86.50 290 ASN A N 1
ATOM 2332 C CA . ASN A 1 290 ? 0.292 -10.552 -5.874 1.00 86.50 290 ASN A CA 1
ATOM 2333 C C . ASN A 1 290 ? 0.576 -11.995 -6.325 1.00 86.50 290 ASN A C 1
ATOM 2335 O O . ASN A 1 290 ? 1.723 -12.395 -6.530 1.00 86.50 290 ASN A O 1
ATOM 2339 N N . GLU A 1 291 ? -0.466 -12.823 -6.408 1.00 86.44 291 GLU A N 1
ATOM 2340 C CA . GLU A 1 291 ? -0.310 -14.244 -6.717 1.00 86.44 291 GLU A CA 1
ATOM 2341 C C . GLU A 1 291 ? 0.195 -14.499 -8.138 1.00 86.44 291 GLU A C 1
ATOM 2343 O O . GLU A 1 291 ? 1.044 -15.372 -8.319 1.00 86.44 291 GLU A O 1
ATOM 2348 N N . TYR A 1 292 ? -0.253 -13.726 -9.131 1.00 87.88 292 TYR A N 1
ATOM 2349 C CA . TYR A 1 292 ? 0.168 -13.942 -10.514 1.00 87.88 292 TYR A CA 1
ATOM 2350 C C . TYR A 1 292 ? 1.581 -13.430 -10.774 1.00 87.88 292 TYR A C 1
ATOM 2352 O O . TYR A 1 292 ? 2.298 -14.069 -11.538 1.00 87.88 292 TYR A O 1
ATOM 2360 N N . THR A 1 293 ? 2.056 -12.376 -10.098 1.00 91.62 293 THR A N 1
ATOM 2361 C CA . THR A 1 293 ? 3.460 -11.953 -10.257 1.00 91.62 293 THR A CA 1
ATOM 2362 C C . THR A 1 293 ? 4.454 -13.007 -9.772 1.00 91.62 293 THR A C 1
ATOM 2364 O O . THR A 1 293 ? 5.597 -13.012 -10.212 1.00 91.62 293 THR A O 1
ATOM 2367 N N . ARG A 1 294 ? 4.045 -13.966 -8.932 1.00 90.44 294 ARG A N 1
ATOM 2368 C CA . ARG A 1 294 ? 4.884 -15.131 -8.595 1.00 90.44 294 ARG A CA 1
ATOM 2369 C C . ARG A 1 294 ? 4.907 -16.209 -9.681 1.00 90.44 294 ARG A C 1
ATOM 2371 O O . ARG A 1 294 ? 5.850 -16.991 -9.714 1.00 90.44 294 ARG A O 1
ATOM 2378 N N . LEU A 1 295 ? 3.877 -16.276 -10.521 1.00 88.94 295 LEU A N 1
ATOM 2379 C CA . LEU A 1 295 ? 3.688 -17.333 -11.519 1.00 88.94 295 LEU A CA 1
ATOM 2380 C C . LEU A 1 295 ? 4.124 -16.899 -12.924 1.00 88.94 295 LEU A C 1
ATOM 2382 O O . LEU A 1 295 ? 4.675 -17.704 -13.674 1.00 88.94 295 LEU A O 1
ATOM 2386 N N . LEU A 1 296 ? 3.885 -15.638 -13.284 1.00 88.69 296 LEU A N 1
ATOM 2387 C CA . LEU A 1 296 ? 4.220 -15.093 -14.597 1.00 88.69 296 LEU A CA 1
ATOM 2388 C C . LEU A 1 296 ? 5.733 -15.084 -14.821 1.00 88.69 296 LEU A C 1
ATOM 2390 O O . LEU A 1 296 ? 6.495 -14.697 -13.937 1.00 88.69 296 LEU A O 1
ATOM 2394 N N . ALA A 1 297 ? 6.146 -15.509 -16.017 1.00 81.88 297 ALA A N 1
ATOM 2395 C CA . ALA A 1 297 ? 7.535 -15.504 -16.480 1.00 81.88 297 ALA A CA 1
ATOM 2396 C C . ALA A 1 297 ? 8.555 -16.130 -15.501 1.00 81.88 297 ALA A C 1
ATOM 2398 O O . ALA A 1 297 ? 9.681 -15.658 -15.376 1.00 81.88 297 ALA A O 1
ATOM 2399 N N . GLY A 1 298 ? 8.159 -17.185 -14.775 1.00 83.75 298 GLY A N 1
ATOM 2400 C CA . GLY A 1 298 ? 9.023 -17.836 -13.778 1.00 83.75 298 GLY A CA 1
ATOM 2401 C C . GLY A 1 298 ? 9.203 -17.038 -12.478 1.00 83.75 298 GLY A C 1
ATOM 2402 O O . GLY A 1 298 ? 10.019 -17.410 -11.636 1.00 83.75 298 GLY A O 1
ATOM 2403 N N . GLY A 1 299 ? 8.436 -15.962 -12.308 1.00 93.06 299 GLY A N 1
ATOM 2404 C CA . GLY A 1 299 ? 8.477 -15.052 -11.176 1.00 93.06 299 GLY A CA 1
ATOM 2405 C C . GLY A 1 299 ? 8.915 -13.660 -11.613 1.00 93.06 299 GLY A C 1
ATOM 2406 O O . GLY A 1 299 ? 10.085 -13.426 -11.910 1.00 93.06 299 GLY A O 1
ATOM 2407 N N . VAL A 1 300 ? 7.974 -12.723 -11.570 1.00 96.62 300 VAL A N 1
ATOM 2408 C CA . VAL A 1 300 ? 8.212 -11.298 -11.773 1.00 96.62 300 VAL A CA 1
ATOM 2409 C C . VAL A 1 300 ? 8.851 -10.716 -10.516 1.00 96.62 300 VAL A C 1
ATOM 2411 O O . VAL A 1 300 ? 8.343 -10.889 -9.402 1.00 96.62 300 VAL A O 1
ATOM 2414 N N . SER A 1 301 ? 9.980 -10.048 -10.705 1.00 96.81 301 SER A N 1
ATOM 2415 C CA . SER A 1 301 ? 10.651 -9.209 -9.723 1.00 96.81 301 SER A CA 1
ATOM 2416 C C . SER A 1 301 ? 9.726 -8.091 -9.255 1.00 96.81 301 SER A C 1
ATOM 2418 O O . SER A 1 301 ? 9.025 -7.489 -10.064 1.00 96.81 301 SER A O 1
ATOM 2420 N N . VAL A 1 302 ? 9.705 -7.799 -7.958 1.00 95.38 302 VAL A N 1
ATOM 2421 C CA . VAL A 1 302 ? 8.725 -6.871 -7.374 1.00 95.38 302 VAL A CA 1
ATOM 2422 C C . VAL A 1 302 ? 9.358 -5.888 -6.405 1.00 95.38 302 VAL A C 1
ATOM 2424 O O . VAL A 1 302 ? 10.268 -6.233 -5.652 1.00 95.38 302 VAL A O 1
ATOM 2427 N N . ILE A 1 303 ? 8.816 -4.677 -6.377 1.00 93.00 303 ILE A N 1
ATOM 2428 C CA . ILE A 1 303 ? 8.949 -3.765 -5.246 1.00 93.00 303 ILE A CA 1
ATOM 2429 C C . ILE A 1 303 ? 7.820 -4.123 -4.280 1.00 93.00 303 ILE A C 1
ATOM 2431 O O . ILE A 1 303 ? 6.655 -3.835 -4.527 1.00 93.00 303 ILE A O 1
ATOM 2435 N N . SER A 1 304 ? 8.167 -4.820 -3.205 1.00 84.94 304 SER A N 1
ATOM 2436 C CA . SER A 1 304 ? 7.222 -5.309 -2.209 1.00 84.94 304 SER A CA 1
ATOM 2437 C C . SER A 1 304 ? 6.953 -4.225 -1.165 1.00 84.94 304 SER A C 1
ATOM 2439 O O . SER A 1 304 ? 7.821 -3.879 -0.350 1.00 84.94 304 SER A O 1
ATOM 2441 N N . HIS A 1 305 ? 5.736 -3.676 -1.185 1.00 86.75 305 HIS A N 1
ATOM 2442 C CA . HIS A 1 305 ? 5.220 -2.858 -0.091 1.00 86.75 305 HIS A CA 1
ATOM 2443 C C . HIS A 1 305 ? 4.772 -3.760 1.063 1.00 86.75 305 HIS A C 1
ATOM 2445 O O . HIS A 1 305 ? 4.101 -4.770 0.845 1.00 86.75 305 HIS A O 1
ATOM 2451 N N . PRO A 1 306 ? 5.055 -3.393 2.322 1.00 90.94 306 PRO A N 1
ATOM 2452 C CA . PRO A 1 306 ? 4.785 -4.250 3.472 1.00 90.94 306 PRO A CA 1
ATOM 2453 C C . PRO A 1 306 ? 3.306 -4.215 3.910 1.00 90.94 306 PRO A C 1
ATOM 2455 O O . PRO A 1 306 ? 3.009 -4.236 5.103 1.00 90.94 306 PRO A O 1
ATOM 2458 N N . SER A 1 307 ? 2.347 -4.165 2.981 1.00 91.56 307 SER A N 1
ATOM 2459 C CA . SER A 1 307 ? 0.918 -3.945 3.258 1.00 91.56 307 SER A CA 1
ATOM 2460 C C . SER A 1 307 ? 0.315 -4.977 4.212 1.00 91.56 307 SER A C 1
ATOM 2462 O O . SER A 1 307 ? -0.422 -4.620 5.132 1.00 91.56 307 SER A O 1
ATOM 2464 N N . ALA A 1 308 ? 0.676 -6.253 4.059 1.00 92.94 308 ALA A N 1
ATOM 2465 C CA . ALA A 1 308 ? 0.241 -7.299 4.982 1.00 92.94 308 ALA A CA 1
ATOM 2466 C C . ALA A 1 308 ? 0.835 -7.128 6.396 1.00 92.94 308 ALA A C 1
ATOM 2468 O O . ALA A 1 308 ? 0.170 -7.445 7.381 1.00 92.94 308 ALA A O 1
ATOM 2469 N N . GLU A 1 309 ? 2.067 -6.622 6.517 1.00 93.94 309 GLU A N 1
ATOM 2470 C CA . GLU A 1 309 ? 2.689 -6.317 7.815 1.00 93.94 309 GLU A CA 1
ATOM 2471 C C . GLU A 1 309 ? 2.046 -5.087 8.462 1.00 93.94 309 GLU A C 1
ATOM 2473 O O . GLU A 1 309 ? 1.713 -5.127 9.644 1.00 93.94 309 GLU A O 1
ATOM 2478 N N . VAL A 1 310 ? 1.754 -4.040 7.683 1.00 93.75 310 VAL A N 1
ATOM 2479 C CA . VAL A 1 310 ? 0.960 -2.893 8.151 1.00 93.75 310 VAL A CA 1
ATOM 2480 C C . VAL A 1 310 ? -0.381 -3.373 8.704 1.00 93.75 310 VAL A C 1
ATOM 2482 O O . VAL A 1 310 ? -0.756 -2.998 9.812 1.00 93.75 310 VAL A O 1
ATOM 2485 N N . GLY A 1 311 ? -1.084 -4.257 7.989 1.00 94.94 311 GLY A N 1
ATOM 2486 C CA . GLY A 1 311 ? -2.342 -4.830 8.468 1.00 94.94 311 GLY A CA 1
ATOM 2487 C C . GLY A 1 311 ? -2.197 -5.626 9.773 1.00 94.94 311 GLY A C 1
ATOM 2488 O O . GLY A 1 311 ? -3.057 -5.539 10.653 1.00 94.94 311 GLY A O 1
ATOM 2489 N N . ARG A 1 312 ? -1.083 -6.349 9.961 1.00 94.88 312 ARG A N 1
ATOM 2490 C CA . ARG A 1 312 ? -0.774 -7.028 11.233 1.00 94.88 312 ARG A CA 1
ATOM 2491 C C . ARG A 1 312 ? -0.549 -6.035 12.376 1.00 94.88 312 ARG A C 1
ATOM 2493 O O . ARG A 1 312 ? -1.108 -6.243 13.453 1.00 94.88 312 ARG A O 1
ATOM 2500 N N . LEU A 1 313 ? 0.203 -4.958 12.150 1.00 93.81 313 LEU A N 1
ATOM 2501 C CA . LEU A 1 313 ? 0.424 -3.899 13.145 1.00 93.81 313 LEU A CA 1
ATOM 2502 C C . LEU A 1 313 ? -0.879 -3.186 13.518 1.00 93.81 313 LEU A C 1
ATOM 2504 O O . LEU A 1 313 ? -1.176 -3.006 14.698 1.00 93.81 313 LEU A O 1
ATOM 2508 N N . VAL A 1 314 ? -1.705 -2.851 12.525 1.00 93.56 314 VAL A N 1
ATOM 2509 C CA . VAL A 1 314 ? -3.045 -2.289 12.744 1.00 93.56 314 VAL A CA 1
ATOM 2510 C C . VAL A 1 314 ? -3.864 -3.221 13.632 1.00 93.56 314 VAL A C 1
ATOM 2512 O O . VAL A 1 314 ? -4.423 -2.785 14.634 1.00 93.56 314 VAL A O 1
ATOM 2515 N N . ALA A 1 315 ? -3.906 -4.517 13.326 1.00 92.56 315 ALA A N 1
ATOM 2516 C CA . ALA A 1 315 ? -4.628 -5.477 14.152 1.00 92.56 315 ALA A CA 1
ATOM 2517 C C . ALA A 1 315 ? -4.100 -5.540 15.597 1.00 92.56 315 ALA A C 1
ATOM 2519 O O . ALA A 1 315 ? -4.897 -5.664 16.525 1.00 92.56 315 ALA A O 1
ATOM 2520 N N . GLN A 1 316 ? -2.787 -5.418 15.815 1.00 89.56 316 GLN A N 1
ATOM 2521 C CA . GLN A 1 316 ? -2.211 -5.354 17.164 1.00 89.56 316 GLN A CA 1
ATOM 2522 C C . GLN A 1 316 ? -2.687 -4.115 17.935 1.00 89.56 316 GLN A C 1
ATOM 2524 O O . GLN A 1 316 ? -3.048 -4.247 19.107 1.00 89.56 316 GLN A O 1
ATOM 2529 N N . ILE A 1 317 ? -2.753 -2.952 17.272 1.00 88.00 317 ILE A N 1
ATOM 2530 C CA . ILE A 1 317 ? -3.319 -1.714 17.835 1.00 88.00 317 ILE A CA 1
ATOM 2531 C C . ILE A 1 317 ? -4.784 -1.941 18.231 1.00 88.00 317 ILE A C 1
ATOM 2533 O O . ILE A 1 317 ? -5.163 -1.665 19.367 1.00 88.00 317 ILE A O 1
ATOM 2537 N N . LEU A 1 318 ? -5.591 -2.524 17.338 1.00 86.62 318 LEU A N 1
ATOM 2538 C CA . LEU A 1 318 ? -7.019 -2.781 17.575 1.00 86.62 318 LEU A CA 1
ATOM 2539 C C . LEU A 1 318 ? -7.282 -3.773 18.723 1.00 86.62 318 LEU A C 1
ATOM 2541 O O . LEU A 1 318 ? -8.306 -3.683 19.401 1.00 86.62 318 LEU A O 1
ATOM 2545 N N . ILE A 1 319 ? -6.389 -4.747 18.930 1.00 83.62 319 ILE A N 1
ATOM 2546 C CA . ILE A 1 319 ? -6.516 -5.778 19.975 1.00 83.62 319 ILE A CA 1
ATOM 2547 C C . ILE A 1 319 ? -5.966 -5.289 21.329 1.00 83.62 319 ILE A C 1
ATOM 2549 O O . ILE A 1 319 ? -6.304 -5.874 22.361 1.00 83.62 319 ILE A O 1
ATOM 2553 N N . GLY A 1 320 ? -5.146 -4.232 21.346 1.00 74.50 320 GLY A N 1
ATOM 2554 C CA . GLY A 1 320 ? -4.516 -3.698 22.557 1.00 74.50 320 GLY A CA 1
ATOM 2555 C C . GLY A 1 320 ? -3.425 -4.611 23.129 1.00 74.50 320 GLY A C 1
ATOM 2556 O O . GLY A 1 320 ? -3.368 -4.818 24.342 1.00 74.50 320 GLY A O 1
ATOM 2557 N N . GLN A 1 321 ? -2.597 -5.225 22.273 1.00 58.97 321 GLN A N 1
ATOM 2558 C CA . GLN A 1 321 ? -1.505 -6.096 22.729 1.00 58.97 321 GLN A CA 1
ATOM 2559 C C . GLN A 1 321 ? -0.351 -5.302 23.385 1.00 58.97 321 GLN A C 1
ATOM 2561 O O . GLN A 1 321 ? -0.004 -4.221 22.912 1.00 58.97 321 GLN A O 1
ATOM 2566 N N . PRO A 1 322 ? 0.294 -5.831 24.446 1.00 37.28 322 PRO A N 1
ATOM 2567 C CA . PRO A 1 322 ? 1.413 -5.158 25.107 1.00 37.28 322 PRO A CA 1
ATOM 2568 C C . PRO A 1 322 ? 2.575 -4.936 24.123 1.00 37.28 322 PRO A C 1
ATOM 2570 O O . PRO A 1 322 ? 3.107 -5.891 23.565 1.00 37.28 322 PRO A O 1
ATOM 2573 N N . GLY A 1 323 ? 2.934 -3.666 23.900 1.00 46.56 323 GLY A N 1
ATOM 2574 C CA . GLY A 1 323 ? 3.878 -3.219 22.862 1.00 46.56 323 GLY A CA 1
ATOM 2575 C C . GLY A 1 323 ? 3.266 -2.255 21.833 1.00 46.56 323 GLY A C 1
ATOM 2576 O O . GLY A 1 323 ? 4.004 -1.508 21.195 1.00 46.56 323 GLY A O 1
ATOM 2577 N N . SER A 1 324 ? 1.930 -2.178 21.744 1.00 51.72 324 SER A N 1
ATOM 2578 C CA . SER A 1 324 ? 1.184 -1.250 20.871 1.00 51.72 324 SER A CA 1
ATOM 2579 C C . SER A 1 324 ? 1.207 0.220 21.328 1.00 51.72 324 SER A C 1
ATOM 2581 O O . SER A 1 324 ? 0.464 1.050 20.805 1.00 51.72 324 SER A O 1
ATOM 2583 N N . SER A 1 325 ? 2.022 0.546 22.336 1.00 51.06 325 SER A N 1
ATOM 2584 C CA . SER A 1 325 ? 2.187 1.898 22.882 1.00 51.06 325 SER A CA 1
ATOM 2585 C C . SER A 1 325 ? 3.194 2.742 22.096 1.00 51.06 325 SER A C 1
ATOM 2587 O O . SER A 1 325 ? 3.394 3.907 22.437 1.00 51.06 325 SER A O 1
ATOM 2589 N N . GLN A 1 326 ? 3.867 2.171 21.088 1.00 59.56 326 GLN A N 1
ATOM 2590 C CA . GLN A 1 326 ? 4.737 2.953 20.215 1.00 59.56 326 GLN A CA 1
ATOM 2591 C C . GLN A 1 326 ? 3.876 3.827 19.290 1.00 59.56 326 GLN A C 1
ATOM 2593 O O . GLN A 1 326 ? 3.031 3.301 18.564 1.00 59.56 326 GLN A O 1
ATOM 2598 N N . PRO A 1 327 ? 4.071 5.157 19.301 1.00 64.62 327 PRO A N 1
ATOM 2599 C CA . PRO A 1 327 ? 3.279 6.065 18.477 1.00 64.62 327 PRO A CA 1
ATOM 2600 C C . PRO A 1 327 ? 3.632 5.958 16.987 1.00 64.62 327 PRO A C 1
ATOM 2602 O O . PRO A 1 327 ? 2.838 6.374 16.151 1.00 64.62 327 PRO A O 1
ATOM 2605 N N . ALA A 1 328 ? 4.799 5.392 16.653 1.00 79.50 328 ALA A N 1
ATOM 2606 C CA . ALA A 1 328 ? 5.316 5.311 15.295 1.00 79.50 328 ALA A CA 1
ATOM 2607 C C . ALA A 1 328 ? 6.017 3.970 15.013 1.00 79.50 328 ALA A C 1
ATOM 2609 O O . ALA A 1 328 ? 6.883 3.553 15.781 1.00 79.50 328 ALA A O 1
ATOM 2610 N N . TYR A 1 329 ? 5.704 3.356 13.872 1.00 82.38 329 TYR A N 1
ATOM 2611 C CA . TYR A 1 329 ? 6.390 2.189 13.306 1.00 82.38 329 TYR A CA 1
ATOM 2612 C C . TYR A 1 329 ? 6.984 2.552 11.945 1.00 82.38 329 TYR A C 1
ATOM 2614 O O . TYR A 1 329 ? 6.362 3.299 11.197 1.00 82.38 329 TYR A O 1
ATOM 2622 N N . SER A 1 330 ? 8.156 2.019 11.593 1.00 86.06 330 SER A N 1
ATOM 2623 C CA . SER A 1 330 ? 8.746 2.180 10.257 1.00 86.06 330 SER A CA 1
ATOM 2624 C C . SER A 1 330 ? 9.051 0.812 9.665 1.00 86.06 330 SER A C 1
ATOM 2626 O O . SER A 1 330 ? 9.768 0.025 10.279 1.00 86.06 330 SER A O 1
ATOM 2628 N N . LEU A 1 331 ? 8.517 0.537 8.479 1.00 88.75 331 LEU A N 1
ATOM 2629 C CA . LEU A 1 331 ? 8.686 -0.723 7.766 1.00 88.75 331 LEU A CA 1
ATOM 2630 C C . LEU A 1 331 ? 9.535 -0.510 6.506 1.00 88.75 331 LEU A C 1
ATOM 2632 O O . LEU A 1 331 ? 9.354 0.499 5.816 1.00 88.75 331 LEU A O 1
ATOM 2636 N N . PRO A 1 332 ? 10.461 -1.433 6.196 1.00 86.12 332 PRO A N 1
ATOM 2637 C CA . PRO A 1 332 ? 11.299 -1.318 5.013 1.00 86.12 332 PRO A CA 1
ATOM 2638 C C . PRO A 1 332 ? 10.494 -1.585 3.737 1.00 86.12 332 PRO A C 1
ATOM 2640 O O . PRO A 1 332 ? 9.592 -2.424 3.720 1.00 86.12 332 PRO A O 1
ATOM 2643 N N . LEU A 1 333 ? 10.870 -0.898 2.660 1.00 89.25 333 LEU A N 1
ATOM 2644 C CA . LEU A 1 333 ? 10.514 -1.280 1.296 1.00 89.25 333 LEU A CA 1
ATOM 2645 C C . LEU A 1 333 ? 11.526 -2.326 0.817 1.00 89.25 333 LEU A C 1
ATOM 2647 O O . LEU A 1 333 ? 12.720 -2.174 1.075 1.00 89.25 333 LEU A O 1
ATOM 2651 N N . GLN A 1 334 ? 11.075 -3.374 0.132 1.00 87.50 334 GLN A N 1
ATOM 2652 C CA . GLN A 1 334 ? 11.976 -4.410 -0.376 1.00 87.50 334 GLN A CA 1
ATOM 2653 C C . GLN A 1 334 ? 11.891 -4.502 -1.892 1.00 87.50 334 GLN A C 1
ATOM 2655 O O . GLN A 1 334 ? 10.805 -4.633 -2.442 1.00 87.50 334 GLN A O 1
ATOM 2660 N N . LEU A 1 335 ? 13.040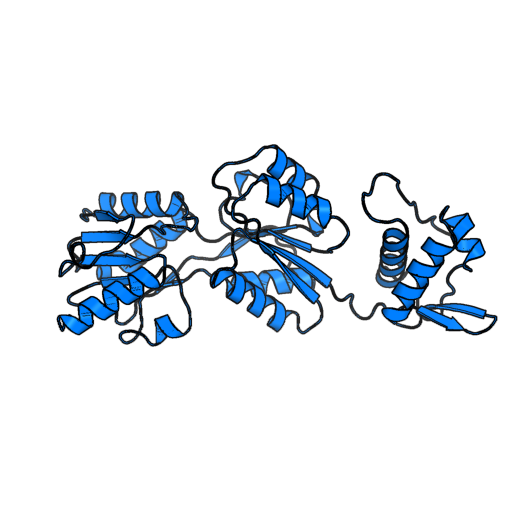 -4.485 -2.564 1.00 92.94 335 LEU A N 1
ATOM 2661 C CA . LEU A 1 335 ? 13.142 -4.871 -3.966 1.00 92.94 335 LEU A CA 1
ATOM 2662 C C . LEU A 1 335 ? 13.557 -6.341 -4.023 1.00 92.94 335 LEU A C 1
ATOM 2664 O O . LEU A 1 335 ? 14.687 -6.694 -3.680 1.00 92.94 335 LEU A O 1
ATOM 2668 N N . GLN A 1 336 ? 12.620 -7.201 -4.414 1.00 93.19 336 GLN A N 1
ATOM 2669 C CA . GLN A 1 336 ? 12.827 -8.638 -4.509 1.00 93.19 336 GLN A CA 1
ATOM 2670 C C . GLN A 1 336 ? 12.996 -9.039 -5.972 1.00 93.19 336 GLN A C 1
ATOM 2672 O O . GLN A 1 336 ? 12.020 -9.104 -6.722 1.00 93.19 336 GLN A O 1
ATOM 2677 N N . PHE A 1 337 ? 14.226 -9.376 -6.355 1.00 91.44 337 PHE A N 1
ATOM 2678 C CA . PHE A 1 337 ? 14.487 -9.960 -7.664 1.00 91.44 337 PHE A CA 1
ATOM 2679 C C . PHE A 1 337 ? 14.120 -11.441 -7.739 1.00 91.44 337 PHE A C 1
ATOM 2681 O O . PHE A 1 337 ? 14.282 -12.212 -6.790 1.00 91.44 337 PHE A O 1
ATOM 2688 N N . ARG A 1 338 ? 13.549 -11.796 -8.888 1.00 94.19 338 ARG A N 1
ATOM 2689 C CA . ARG A 1 338 ? 13.098 -13.124 -9.303 1.00 94.19 338 ARG A CA 1
ATOM 2690 C C . ARG A 1 338 ? 13.563 -13.352 -10.747 1.00 94.19 338 ARG A C 1
ATOM 2692 O O . ARG A 1 338 ? 14.444 -12.647 -11.220 1.00 94.19 338 ARG A O 1
ATOM 2699 N N . ALA A 1 339 ? 12.991 -14.328 -11.448 1.00 93.88 339 ALA A N 1
ATOM 2700 C CA . ALA A 1 339 ? 13.438 -14.720 -12.783 1.00 93.88 339 ALA A CA 1
ATOM 2701 C C . ALA A 1 339 ? 13.394 -13.588 -13.826 1.00 93.88 339 ALA A C 1
ATOM 2703 O O . ALA A 1 339 ? 14.142 -13.646 -14.793 1.00 93.88 339 ALA A O 1
ATOM 2704 N N . SER A 1 340 ? 12.553 -12.565 -13.645 1.00 94.56 340 SER A N 1
ATOM 2705 C CA . SER A 1 340 ? 12.416 -11.475 -14.616 1.00 94.56 340 SER A CA 1
ATOM 2706 C C . SER A 1 340 ? 13.461 -10.355 -14.514 1.00 94.56 340 SER A C 1
ATOM 2708 O O . SER A 1 340 ? 13.367 -9.409 -15.298 1.00 94.56 340 SER A O 1
ATOM 2710 N N . CYS A 1 341 ? 14.409 -10.390 -13.564 1.00 91.44 341 CYS A N 1
ATOM 2711 C CA . CYS A 1 341 ? 15.436 -9.347 -13.433 1.00 91.44 341 CYS A CA 1
ATOM 2712 C C . CYS A 1 341 ? 16.805 -9.873 -13.006 1.00 91.44 341 CYS A C 1
ATOM 2714 O O . CYS A 1 341 ? 16.910 -10.976 -12.435 1.00 91.44 341 CYS A O 1
#

Foldseek 3Di:
DDPQLDDDPPDPDDLLLSVLVVVLVCLVVVVADFFDADDALVVCCVSSVDDSVSSVVSLVVCVVVVQWDQDPPPGIGGHDRSPLAQAEEEEEEQDDDPLVVLLVVLLCVLLVRSYDYHYDHPVLDLVSLLVVLSVCVSVGQAYEYDYDCPDDDPSSLVSVVPDAQLRYEYEEQPCPPRDPGHQYEYEDFQVLLLVQCVVCVVLQVQAQEEEEADEQRDDDDVSNVVNVVCNCVVNVHHYYYHPDDDLVNDAWRYEYEEEDVVNVVRVLVSCVVVVHQASNGYAYEYQDDDDVCCVRRVHHWYFDDVSSVSSNLVSCSSVVPPPNPDSYHYDHTHGGDGRRD

InterPro domains:
  IPR000524 Transcription regulator HTH, GntR [PF00392] (16-78)
  IPR000524 Transcription regulator HTH, GntR [PS50949] (13-81)
  IPR000524 Transcription regulator HTH, GntR [SM00345] (19-78)
  IPR000524 Transcription regulator HTH, GntR [cd07377] (14-79)
  IPR028082 Periplasmic binding protein-like I [SSF53822] (119-341)
  IPR036388 Winged helix-like DNA-binding domain superfamily [G3DSA:1.10.10.10] (5-79)
  IPR036390 Winged helix DNA-binding domain superfamily [SSF46785] (11-88)

Sequence (341 aa):
MKDTLTMTDRQRSPKYLQVVNAVISDIEGGSLRIGDRLPSINDACTDWYLSKDSVKRAYDTLSQLGLITSVYRKGYFIAGKANRRIQRVLIITGQLTESVKQLHDAIVRQVGGKALIDICTYNYRQDLLGQLIDK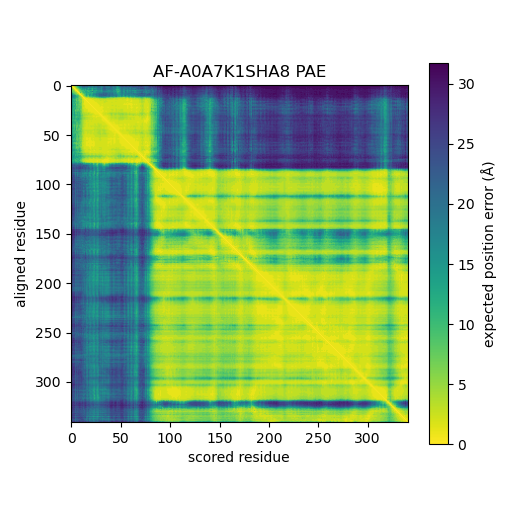HLGNYHYFLLMPHLVETNPTSIQCLNNLPGNQLILVGSQWRDLLTHGHQIYYGGQKAFYEALESQLTVLRKYSQLNLVLPNLDFFEADYIQAFQQFCTRHDFNFQLLDELTETDICLHQAYFVTDSADLITLVDYSQQHAHQLGQDLGVVSFTENEYTRLLAGGVSVISHPSAEVGRLVAQILIGQPGSSQPAYSLPLQLQFRASC

Organism: NCBI:txid2682092

Secondary structure (DSSP, 8-state):
--------TT--S-HHHHHHHHHHHHHHTTSS-TTPBPPPHHHHHHHHT--HHHHHHHHHHHHHTTSEEEETTTEEEE-S---S--EEEEEEESS--HHHHHHHHHHHHHHTTSEEEEEEE-TT-HHHHHHHHHHHTTT-SEEEEE---SS--HHHHHHHHTS-GGGEEEESGGGTTT-SSSEEEE--HHHHHHHHHHTTHHHHTT-SEEEEE--SSS---HHHHHHHHHHHHHTT-EEEEESS--GGG--TTEEEEE-SHHHHHHHHHHHHHTTPPBTTTEEEEES---TGGGTGGG--EEEE--HHHHHHHHHHHHHT-TTTT-SEEE---EEE--TT-

Radius of gyration: 25.82 Å; Cα contacts (8 Å, |Δi|>4): 580; chains: 1; bounding box: 68×41×73 Å

Solvent-accessible surface area (backbone atoms only — not comparable to full-atom values): 18642 Å² total; per-residue (Å²): 136,84,82,75,79,80,83,59,92,86,54,95,52,60,69,32,56,53,51,40,54,49,55,51,49,32,32,67,73,60,79,40,48,68,68,39,72,53,68,47,68,69,52,42,23,62,75,62,74,43,55,65,67,39,50,50,54,22,52,55,51,38,35,75,71,47,36,33,42,78,44,90,100,75,42,37,27,29,65,30,66,67,69,68,65,63,39,33,34,38,38,40,26,31,61,94,44,70,57,54,50,40,17,50,53,30,24,53,64,68,43,65,76,41,46,48,77,48,80,45,67,33,73,70,37,62,70,48,46,37,50,52,52,65,72,43,53,85,75,43,62,31,41,39,36,44,67,72,70,90,66,90,50,70,66,41,53,49,54,55,70,70,49,58,39,95,28,32,34,43,45,43,48,83,45,77,90,74,54,95,65,29,38,34,39,30,36,56,49,31,68,37,49,34,53,28,51,59,77,42,43,80,71,54,66,76,36,69,29,46,33,43,37,46,56,82,89,57,92,74,63,66,41,50,54,53,22,49,53,50,50,29,62,76,69,73,44,47,70,48,82,34,67,65,74,54,80,90,74,68,54,81,36,24,29,39,38,25,53,51,68,64,49,46,48,50,52,55,51,52,28,58,80,69,72,48,45,58,38,70,40,31,30,40,33,26,57,57,72,57,76,59,39,58,59,44,77,73,11,45,8,24,39,40,70,54,29,45,56,51,12,44,53,50,27,37,50,77,71,66,48,95,76,56,80,57,54,64,46,80,49,75,41,42,60,47,77,34,46,11,72